Protein AF-A0A519KGY8-F1 (afdb_monomer)

Mean predicted aligned error: 9.08 Å

Secondary structure (DSSP, 8-state):
--------------------------HHHHHHHHHHHHHHHHHHH-SGGGS-SHHHHHHHHHHHHHHHHHHHHGGG--SHHHHHHHHHHHHHHT--TT-----SSPP--TT--SB--SEEEEEETTEEEEEEE-TT--SSS-PPTTPEEEEETTEEHHHHHHHHHBTTTB-TTSHHHHHHHGGGGG-B---TTS--S-SEEEEE-TTSPPEEEE----SS--TTHHHHHHHTTS----S-SEEEEEETTEEEEEE-B--GGGTHHHHHHHHHHTHHHHTSTT--EEE-TT-BSS---SS-----------

Radius of gyration: 26.6 Å; Cα contacts (8 Å, |Δi|>4): 442; chains: 1; bounding box: 102×85×57 Å

Structure (mmCIF, N/CA/C/O backbone):
data_AF-A0A519KGY8-F1
#
_entry.id   AF-A0A519KGY8-F1
#
loop_
_atom_site.group_PDB
_atom_site.id
_atom_site.type_symbol
_atom_site.label_atom_id
_atom_site.label_alt_id
_atom_site.label_comp_id
_atom_site.label_asym_id
_atom_site.label_entity_id
_atom_site.label_seq_id
_atom_site.pdbx_PDB_ins_code
_atom_site.Cartn_x
_atom_site.Cartn_y
_atom_site.Cartn_z
_atom_site.occupancy
_atom_site.B_iso_or_equiv
_atom_site.auth_seq_id
_atom_site.auth_comp_id
_atom_site.auth_asym_id
_atom_site.auth_atom_id
_atom_site.pdbx_PDB_model_num
ATOM 1 N N . MET A 1 1 ? 74.249 55.726 1.012 1.00 36.53 1 MET A N 1
ATOM 2 C CA . MET A 1 1 ? 73.361 56.035 -0.129 1.00 36.53 1 MET A CA 1
ATOM 3 C C . MET A 1 1 ? 72.820 54.734 -0.684 1.00 36.53 1 MET A C 1
ATOM 5 O O . MET A 1 1 ? 73.640 53.929 -1.089 1.00 36.53 1 MET A O 1
ATOM 9 N N . SER A 1 2 ? 71.487 54.590 -0.710 1.00 37.81 2 SER A N 1
ATOM 10 C CA . SER A 1 2 ? 70.713 53.696 -1.599 1.00 37.81 2 SER A CA 1
ATOM 11 C C . SER A 1 2 ? 70.979 52.181 -1.452 1.00 37.81 2 SER A C 1
ATOM 13 O O . SER A 1 2 ? 72.088 51.726 -1.643 1.00 37.81 2 SER A O 1
ATOM 15 N N . ARG A 1 3 ? 70.023 51.293 -1.179 1.00 40.09 3 ARG A N 1
ATOM 16 C CA . ARG A 1 3 ? 68.599 51.288 -1.510 1.00 40.09 3 ARG A CA 1
ATOM 17 C C . ARG A 1 3 ? 67.872 50.275 -0.626 1.00 40.09 3 ARG A C 1
ATOM 19 O O . ARG A 1 3 ? 68.389 49.228 -0.258 1.00 40.09 3 ARG A O 1
ATOM 26 N N . THR A 1 4 ? 66.653 50.667 -0.336 1.00 42.16 4 THR A N 1
ATOM 27 C CA . THR A 1 4 ? 65.555 49.993 0.327 1.00 42.16 4 THR A CA 1
ATOM 28 C C . THR A 1 4 ? 64.899 48.905 -0.540 1.00 42.16 4 THR A C 1
ATOM 30 O O . THR A 1 4 ? 64.888 49.013 -1.763 1.00 42.16 4 THR A O 1
ATOM 33 N N . LEU A 1 5 ? 64.227 47.982 0.165 1.00 43.56 5 LEU A N 1
ATOM 34 C CA . LEU A 1 5 ? 62.890 47.420 -0.103 1.00 43.56 5 LEU A CA 1
ATOM 35 C C . LEU A 1 5 ? 62.716 46.035 -0.764 1.00 43.56 5 LEU A C 1
ATOM 37 O O . LEU A 1 5 ? 63.170 45.754 -1.867 1.00 43.56 5 LEU A O 1
ATOM 41 N N . SER A 1 6 ? 61.857 45.283 -0.056 1.00 41.00 6 SER A N 1
ATOM 42 C CA . SER A 1 6 ? 60.850 44.321 -0.524 1.00 41.00 6 SER A CA 1
ATOM 43 C C . SER A 1 6 ? 61.227 42.840 -0.557 1.00 41.00 6 SER A C 1
ATOM 45 O O . SER A 1 6 ? 61.407 42.246 -1.614 1.00 41.00 6 SER A O 1
ATOM 47 N N . PHE A 1 7 ? 61.181 42.200 0.617 1.00 42.44 7 PHE A N 1
ATOM 48 C CA . PHE A 1 7 ? 60.815 40.784 0.700 1.00 42.44 7 PHE A CA 1
ATOM 49 C C . PHE A 1 7 ? 59.295 40.662 0.526 1.00 42.44 7 PHE A C 1
ATOM 51 O O . PHE A 1 7 ? 58.524 40.965 1.435 1.00 42.44 7 PHE A O 1
ATOM 58 N N . ALA A 1 8 ? 58.866 40.256 -0.667 1.00 43.47 8 ALA A N 1
ATOM 59 C CA . ALA A 1 8 ? 57.492 39.857 -0.929 1.00 43.47 8 ALA A CA 1
ATOM 60 C C . ALA A 1 8 ? 57.229 38.501 -0.253 1.00 43.47 8 ALA A C 1
ATOM 62 O O . ALA A 1 8 ? 57.743 37.470 -0.684 1.00 43.47 8 ALA A O 1
ATOM 63 N N . ALA A 1 9 ? 56.437 38.500 0.818 1.00 44.00 9 ALA A N 1
ATOM 64 C CA . ALA A 1 9 ? 55.899 37.279 1.400 1.00 44.00 9 ALA A CA 1
ATOM 65 C C . ALA A 1 9 ? 54.762 36.764 0.503 1.00 44.00 9 ALA A C 1
ATOM 67 O O . ALA A 1 9 ? 53.629 37.236 0.578 1.00 44.00 9 ALA A O 1
ATOM 68 N N . VAL A 1 10 ? 55.066 35.800 -0.367 1.00 44.81 10 VAL A N 1
ATOM 69 C CA . VAL A 1 10 ? 54.050 35.024 -1.087 1.00 44.81 10 VAL A CA 1
ATOM 70 C C . VAL A 1 10 ? 53.516 33.966 -0.123 1.00 44.81 10 VAL A C 1
ATOM 72 O O . VAL A 1 10 ? 53.996 32.837 -0.080 1.00 44.81 10 VAL A O 1
ATOM 75 N N . ALA A 1 11 ? 52.535 34.340 0.697 1.00 49.69 11 ALA A N 1
ATOM 76 C CA . ALA A 1 11 ? 51.725 33.373 1.425 1.00 49.69 11 ALA A CA 1
ATOM 77 C C . ALA A 1 11 ? 50.706 32.770 0.446 1.00 49.69 11 ALA A C 1
ATOM 79 O O . ALA A 1 11 ? 49.578 33.243 0.322 1.00 49.69 11 ALA A O 1
ATOM 80 N N . ALA A 1 12 ? 51.123 31.739 -0.289 1.00 47.12 12 ALA A N 1
ATOM 81 C CA . ALA A 1 12 ? 50.209 30.882 -1.028 1.00 47.12 12 ALA A CA 1
ATOM 82 C C . ALA A 1 12 ? 49.412 30.042 -0.017 1.00 47.12 12 ALA A C 1
ATOM 84 O O . ALA A 1 12 ? 49.797 28.930 0.337 1.00 47.12 12 ALA A O 1
ATOM 85 N N . VAL A 1 13 ? 48.308 30.595 0.488 1.00 49.06 13 VAL A N 1
ATOM 86 C CA . VAL A 1 13 ? 47.292 29.806 1.186 1.00 49.06 13 VAL A CA 1
ATOM 87 C C . VAL A 1 13 ? 46.619 28.941 0.128 1.00 49.06 13 VAL A C 1
ATOM 89 O O . VAL A 1 13 ? 45.706 29.374 -0.573 1.00 49.06 13 VAL A O 1
ATOM 92 N N . ALA A 1 14 ? 47.106 27.713 -0.021 1.00 52.78 14 ALA A N 1
ATOM 93 C CA . ALA A 1 14 ? 46.376 26.665 -0.705 1.00 52.78 14 ALA A CA 1
ATOM 94 C C . ALA A 1 14 ? 45.123 26.359 0.128 1.00 52.78 14 ALA A C 1
ATOM 96 O O . ALA A 1 14 ? 45.166 25.550 1.056 1.00 52.78 14 ALA A O 1
ATOM 97 N N . LEU A 1 15 ? 44.005 27.022 -0.189 1.00 44.53 15 LEU A N 1
ATOM 98 C CA . LEU A 1 15 ? 42.685 26.505 0.154 1.00 44.53 15 LEU A CA 1
ATOM 99 C C . LEU A 1 15 ? 42.544 25.165 -0.568 1.00 44.53 15 LEU A C 1
ATOM 101 O O . LEU A 1 15 ? 42.137 25.089 -1.726 1.00 44.53 15 LEU A O 1
ATOM 105 N N . SER A 1 16 ? 42.908 24.097 0.129 1.00 49.06 16 SER A N 1
ATOM 106 C CA . SER A 1 16 ? 42.475 22.748 -0.188 1.00 49.06 16 SER A CA 1
ATOM 107 C C . SER A 1 16 ? 40.976 22.696 0.095 1.00 49.06 16 SER A C 1
ATOM 109 O O . SER A 1 16 ? 40.522 22.263 1.150 1.00 49.06 16 SER A O 1
ATOM 111 N N . LEU A 1 17 ? 40.198 23.187 -0.872 1.00 46.03 17 LEU A N 1
ATOM 112 C CA . LEU A 1 17 ? 38.815 22.788 -1.067 1.00 46.03 17 LEU A CA 1
ATOM 113 C C . LEU A 1 17 ? 38.840 21.276 -1.292 1.00 46.03 17 LEU A C 1
ATOM 115 O O . LEU A 1 17 ? 38.881 20.792 -2.420 1.00 46.03 17 LEU A O 1
ATOM 119 N N . THR A 1 18 ? 38.822 20.517 -0.200 1.00 46.03 18 THR A N 1
ATOM 120 C CA . THR A 1 18 ? 38.250 19.179 -0.206 1.00 46.03 18 THR A CA 1
ATOM 121 C C . THR A 1 18 ? 36.757 19.375 -0.434 1.00 46.03 18 THR A C 1
ATOM 123 O O . THR A 1 18 ? 35.930 19.299 0.467 1.00 46.03 18 THR A O 1
ATOM 126 N N . ALA A 1 19 ? 36.400 19.679 -1.683 1.00 47.06 19 ALA A N 1
ATOM 127 C CA . ALA A 1 19 ? 35.114 19.286 -2.205 1.00 47.06 19 ALA A CA 1
ATOM 128 C C . ALA A 1 19 ? 35.129 17.759 -2.133 1.00 47.06 19 ALA A C 1
ATOM 130 O O . ALA A 1 19 ? 35.558 17.083 -3.066 1.00 47.06 19 ALA A O 1
ATOM 131 N N . GLY A 1 20 ? 34.762 17.216 -0.970 1.00 41.38 20 GLY A N 1
ATOM 132 C CA . GLY A 1 20 ? 34.298 15.850 -0.893 1.00 41.38 20 GLY A CA 1
ATOM 133 C C . GLY A 1 20 ? 33.159 15.797 -1.888 1.00 41.38 20 GLY A C 1
ATOM 134 O O . GLY A 1 20 ? 32.097 16.365 -1.638 1.00 41.38 20 GLY A O 1
ATOM 135 N N . ALA A 1 21 ? 33.418 15.229 -3.066 1.00 45.28 21 ALA A N 1
ATOM 136 C CA . ALA A 1 21 ? 32.351 14.828 -3.950 1.00 45.28 21 ALA A CA 1
ATOM 137 C C . ALA A 1 21 ? 31.430 14.003 -3.059 1.00 45.28 21 ALA A C 1
ATOM 139 O O . ALA A 1 21 ? 31.867 12.991 -2.510 1.00 45.28 21 ALA A O 1
ATOM 140 N N . ALA A 1 22 ? 30.218 14.498 -2.811 1.00 48.03 22 ALA A N 1
ATOM 141 C CA . ALA A 1 22 ? 29.201 13.693 -2.172 1.00 48.03 22 ALA A CA 1
ATOM 142 C C . ALA A 1 22 ? 29.094 12.448 -3.050 1.00 48.03 22 ALA A C 1
ATOM 144 O O . ALA A 1 22 ? 28.617 12.530 -4.183 1.00 48.03 22 ALA A O 1
ATOM 145 N N . VAL A 1 23 ? 29.669 11.335 -2.593 1.00 52.16 23 VAL A N 1
ATOM 146 C CA . VAL A 1 23 ? 29.545 10.063 -3.285 1.00 52.16 23 VAL A CA 1
ATOM 147 C C . VAL A 1 23 ? 28.055 9.778 -3.279 1.00 52.16 23 VAL A C 1
ATOM 149 O O . VAL A 1 23 ? 27.452 9.591 -2.224 1.00 52.16 23 VAL A O 1
ATOM 152 N N . ALA A 1 24 ? 27.424 9.900 -4.445 1.00 65.88 24 ALA A N 1
ATOM 153 C CA . ALA A 1 24 ? 26.019 9.572 -4.572 1.00 65.88 24 ALA A CA 1
ATOM 154 C C . ALA A 1 24 ? 25.865 8.131 -4.080 1.00 65.88 24 ALA A C 1
ATOM 156 O O . ALA A 1 24 ? 26.569 7.245 -4.567 1.00 65.88 24 ALA A O 1
ATOM 157 N N . GLN A 1 25 ? 25.011 7.920 -3.077 1.00 80.81 25 GLN A N 1
ATOM 158 C CA . GLN A 1 25 ? 24.785 6.599 -2.503 1.00 80.81 25 GLN A CA 1
ATOM 159 C C . GLN A 1 25 ? 24.458 5.619 -3.635 1.00 80.81 25 GLN A C 1
ATOM 161 O O . GLN A 1 25 ? 23.486 5.817 -4.371 1.00 80.81 25 GLN A O 1
ATOM 166 N N . ASP A 1 26 ? 25.251 4.557 -3.774 1.00 91.44 26 ASP A N 1
ATOM 167 C CA . ASP A 1 26 ? 24.954 3.502 -4.737 1.00 91.44 26 ASP A CA 1
ATOM 168 C C . ASP A 1 26 ? 23.824 2.624 -4.189 1.00 91.44 26 ASP A C 1
ATOM 170 O O . ASP A 1 26 ? 24.034 1.600 -3.533 1.00 91.44 26 ASP A O 1
ATOM 174 N N . PHE A 1 27 ? 22.587 3.050 -4.449 1.00 93.44 27 PHE A N 1
ATOM 175 C CA . PHE A 1 27 ? 21.395 2.324 -4.024 1.00 93.44 27 PHE A CA 1
ATOM 176 C C . PHE A 1 27 ? 21.283 0.934 -4.660 1.00 93.44 27 PHE A C 1
ATOM 178 O O . PHE A 1 27 ? 20.610 0.076 -4.093 1.00 93.44 27 PHE A O 1
ATOM 185 N N . ARG A 1 28 ? 21.942 0.671 -5.799 1.00 95.88 28 ARG A N 1
ATOM 186 C CA . ARG A 1 28 ? 21.936 -0.665 -6.418 1.00 95.88 28 ARG A CA 1
ATOM 187 C C . ARG A 1 28 ? 22.781 -1.626 -5.607 1.00 95.88 28 ARG A C 1
ATOM 189 O O . ARG A 1 28 ? 22.309 -2.712 -5.279 1.00 95.88 28 ARG A O 1
ATOM 196 N N . ALA A 1 29 ? 24.011 -1.225 -5.288 1.00 95.50 29 ALA A N 1
ATOM 197 C CA . ALA A 1 29 ? 24.895 -2.012 -4.438 1.00 95.50 29 ALA A CA 1
ATOM 198 C C . ALA A 1 29 ? 24.256 -2.242 -3.062 1.00 95.50 29 ALA A C 1
ATOM 200 O O . ALA A 1 29 ? 24.183 -3.385 -2.609 1.00 95.50 29 ALA A O 1
ATOM 201 N N . LEU A 1 30 ? 23.690 -1.184 -2.468 1.00 95.25 30 LEU A N 1
ATOM 202 C CA . LEU A 1 30 ? 22.986 -1.269 -1.190 1.00 95.25 30 LEU A CA 1
ATOM 203 C C . LEU A 1 30 ? 21.792 -2.235 -1.247 1.00 95.25 30 LEU A C 1
ATOM 205 O O . LEU A 1 30 ? 21.651 -3.079 -0.372 1.00 95.25 30 LEU A O 1
ATOM 209 N N . ALA A 1 31 ? 20.965 -2.179 -2.297 1.00 96.81 31 ALA A N 1
ATOM 210 C CA . ALA A 1 31 ? 19.819 -3.081 -2.427 1.00 96.81 31 ALA A CA 1
ATOM 211 C C . ALA A 1 31 ? 20.249 -4.549 -2.521 1.00 96.81 31 ALA A C 1
ATOM 213 O O . ALA A 1 31 ? 19.626 -5.409 -1.910 1.00 96.81 31 ALA A O 1
ATOM 214 N N . ARG A 1 32 ? 21.323 -4.851 -3.264 1.00 98.25 32 ARG A N 1
ATOM 215 C CA . ARG A 1 32 ? 21.856 -6.221 -3.360 1.00 98.25 32 ARG A CA 1
ATOM 216 C C . ARG A 1 32 ? 22.347 -6.726 -2.006 1.00 98.25 32 ARG A C 1
ATOM 218 O O . ARG A 1 32 ? 22.047 -7.859 -1.643 1.00 98.25 32 ARG A O 1
ATOM 225 N N . GLN A 1 33 ? 23.074 -5.882 -1.278 1.00 97.50 33 GLN A N 1
ATOM 226 C CA . GLN A 1 33 ? 23.570 -6.198 0.056 1.00 97.50 33 GLN A CA 1
ATOM 227 C C . GLN A 1 33 ? 22.420 -6.450 1.038 1.00 97.50 33 GLN A C 1
ATOM 229 O O . GLN A 1 33 ? 22.411 -7.477 1.712 1.00 97.50 33 GLN A O 1
ATOM 234 N N . ASP A 1 34 ? 21.438 -5.551 1.086 1.00 97.56 34 ASP A N 1
ATOM 235 C CA . ASP A 1 34 ? 20.315 -5.648 2.020 1.00 97.56 34 ASP A CA 1
ATOM 236 C C . ASP A 1 34 ? 19.391 -6.830 1.695 1.00 97.56 34 ASP A C 1
ATOM 238 O O . ASP A 1 34 ? 18.878 -7.469 2.609 1.00 97.56 34 ASP A O 1
ATOM 242 N N . LEU A 1 35 ? 19.203 -7.171 0.413 1.00 98.44 35 LEU A N 1
ATOM 243 C CA . LEU A 1 35 ? 18.459 -8.370 0.009 1.00 98.44 35 LEU A CA 1
ATOM 244 C C . LEU A 1 35 ? 19.149 -9.654 0.479 1.00 98.44 35 LEU A C 1
ATOM 246 O O . LEU A 1 35 ? 18.484 -10.529 1.031 1.00 98.44 35 LEU A O 1
ATOM 250 N N . GLN A 1 36 ? 20.468 -9.758 0.285 1.00 98.44 36 GLN A N 1
ATOM 251 C CA . GLN A 1 36 ? 21.232 -10.914 0.757 1.00 98.44 36 GLN A CA 1
ATOM 252 C C . GLN A 1 36 ? 21.181 -11.013 2.282 1.00 98.44 36 GLN A C 1
ATOM 254 O O . GLN A 1 36 ? 20.930 -12.083 2.825 1.00 98.44 36 GLN A O 1
ATOM 259 N N . MET A 1 37 ? 21.347 -9.890 2.980 1.00 97.56 37 MET A N 1
ATOM 260 C CA . MET A 1 37 ? 21.274 -9.888 4.436 1.00 97.56 37 MET A CA 1
ATOM 261 C C . MET A 1 37 ? 19.879 -10.268 4.935 1.00 97.56 37 MET A C 1
ATOM 263 O O . MET A 1 37 ? 19.760 -11.078 5.846 1.00 97.56 37 MET A O 1
ATOM 267 N N . ALA A 1 38 ? 18.815 -9.740 4.323 1.00 97.81 38 ALA A N 1
ATOM 268 C CA . ALA A 1 38 ? 17.449 -10.112 4.673 1.00 97.81 38 ALA A CA 1
ATOM 269 C C . ALA A 1 38 ? 17.187 -11.606 4.444 1.00 97.81 38 ALA A C 1
ATOM 271 O O . ALA A 1 38 ? 16.517 -12.235 5.258 1.00 97.81 38 ALA A O 1
ATOM 272 N N . HIS A 1 39 ? 17.712 -12.178 3.358 1.00 98.38 39 HIS A N 1
ATOM 273 C CA . HIS A 1 39 ? 17.669 -13.617 3.122 1.00 98.38 39 HIS A CA 1
ATOM 274 C C . HIS A 1 39 ? 18.331 -14.397 4.262 1.00 98.38 39 HIS A C 1
ATOM 276 O O . HIS A 1 39 ? 17.686 -15.259 4.859 1.00 98.38 39 HIS A O 1
ATOM 282 N N . ASP A 1 40 ? 19.577 -14.064 4.592 1.00 97.81 40 ASP A N 1
ATOM 283 C CA . ASP A 1 40 ? 20.361 -14.799 5.585 1.00 97.81 40 ASP A CA 1
ATOM 284 C C . ASP A 1 40 ? 19.734 -14.688 6.986 1.00 97.81 40 ASP A C 1
ATOM 286 O O . ASP A 1 40 ? 19.594 -15.689 7.691 1.00 97.81 40 ASP A O 1
ATOM 290 N N . GLU A 1 41 ? 19.265 -13.494 7.359 1.00 97.06 41 GLU A N 1
ATOM 291 C CA . GLU A 1 41 ? 18.570 -13.243 8.626 1.00 97.06 41 GLU A CA 1
ATOM 292 C C . GLU A 1 41 ? 17.242 -14.004 8.723 1.00 97.06 41 GLU A C 1
ATOM 294 O O . GLU A 1 41 ? 16.947 -14.612 9.754 1.00 97.06 41 GLU A O 1
ATOM 299 N N . LEU A 1 42 ? 16.433 -14.019 7.658 1.00 96.50 42 LEU A N 1
ATOM 300 C CA . LEU A 1 42 ? 15.168 -14.759 7.652 1.00 96.50 42 LEU A CA 1
ATOM 301 C C . LEU A 1 42 ? 15.397 -16.274 7.683 1.00 96.50 42 LEU A C 1
ATOM 303 O O . LEU A 1 42 ? 14.673 -16.977 8.386 1.00 96.50 42 LEU A O 1
ATOM 307 N N . ALA A 1 43 ? 16.402 -16.780 6.969 1.00 95.88 43 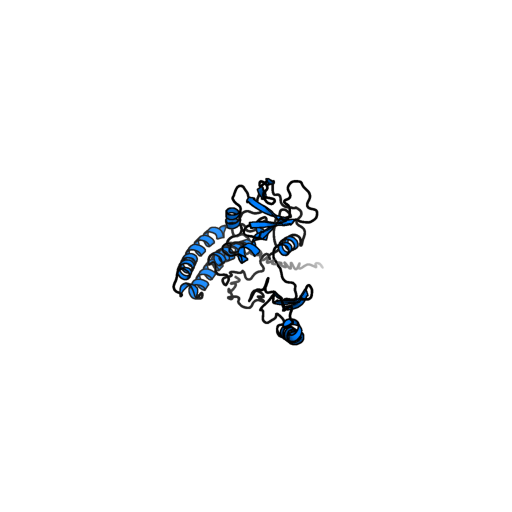ALA A N 1
ATOM 308 C CA . ALA A 1 43 ? 16.749 -18.198 6.983 1.00 95.88 43 ALA A CA 1
ATOM 309 C C . ALA A 1 43 ? 17.239 -18.661 8.366 1.00 95.88 43 ALA A C 1
ATOM 311 O O . ALA A 1 43 ? 16.894 -19.761 8.800 1.00 95.88 43 ALA A O 1
ATOM 312 N N . ALA A 1 44 ? 18.022 -17.828 9.058 1.00 95.69 44 ALA A N 1
ATOM 313 C CA . ALA A 1 44 ? 18.597 -18.162 10.358 1.00 95.69 44 ALA A CA 1
ATOM 314 C C . ALA A 1 44 ? 17.613 -17.991 11.526 1.00 95.69 44 ALA A C 1
ATOM 316 O O . ALA A 1 44 ? 17.641 -18.787 12.465 1.00 95.69 44 ALA A O 1
ATOM 317 N N . ASN A 1 45 ? 16.763 -16.958 11.483 1.00 94.88 45 ASN A N 1
ATOM 318 C CA . ASN A 1 45 ? 16.022 -16.501 12.662 1.00 94.88 45 ASN A CA 1
ATOM 319 C C . ASN A 1 45 ? 14.496 -16.623 12.545 1.00 94.88 45 ASN A C 1
ATOM 321 O O . ASN A 1 45 ? 13.809 -16.583 13.569 1.00 94.88 45 ASN A O 1
ATOM 325 N N . HIS A 1 46 ? 13.929 -16.764 11.341 1.00 95.00 46 HIS A N 1
ATOM 326 C CA . HIS A 1 46 ? 12.478 -16.892 11.208 1.00 95.00 46 HIS A CA 1
ATOM 327 C C . HIS A 1 46 ? 12.019 -18.303 11.621 1.00 95.00 46 HIS A C 1
ATOM 329 O O . HIS A 1 46 ? 12.652 -19.284 11.237 1.00 95.00 46 HIS A O 1
ATOM 335 N N . PRO A 1 47 ? 10.904 -18.466 12.360 1.00 93.81 47 PRO A N 1
ATOM 336 C CA . PRO A 1 47 ? 10.440 -19.791 12.784 1.00 93.81 47 PRO A CA 1
ATOM 337 C C . PRO A 1 47 ? 9.754 -20.594 11.666 1.00 93.81 47 PRO A C 1
ATOM 339 O O . PRO A 1 47 ? 9.669 -21.819 11.752 1.00 93.81 47 PRO A O 1
ATOM 342 N N . ALA A 1 48 ? 9.252 -19.934 10.614 1.00 93.12 48 ALA A N 1
ATOM 343 C CA . ALA A 1 48 ? 8.458 -20.589 9.565 1.00 93.12 48 ALA A CA 1
ATOM 344 C C . ALA A 1 48 ? 9.165 -21.758 8.837 1.00 93.12 48 ALA A C 1
ATOM 346 O O . ALA A 1 48 ? 8.503 -22.765 8.595 1.00 93.12 48 ALA A O 1
ATOM 347 N N . PRO A 1 49 ? 10.476 -21.717 8.526 1.00 92.44 49 PRO A N 1
ATOM 348 C CA . PRO A 1 49 ? 11.187 -22.869 7.967 1.00 92.44 49 PRO A CA 1
ATOM 349 C C . PRO A 1 49 ? 11.156 -24.133 8.841 1.00 92.44 49 PRO A C 1
ATOM 351 O O . PRO A 1 49 ? 11.227 -25.237 8.302 1.00 92.44 49 PRO A O 1
ATOM 354 N N . ALA A 1 50 ? 11.045 -23.997 10.168 1.00 91.44 50 ALA A N 1
ATOM 355 C CA . ALA A 1 50 ? 11.176 -25.106 11.117 1.00 91.44 50 ALA A CA 1
ATOM 356 C C . ALA A 1 50 ? 9.851 -25.823 11.442 1.00 91.44 50 ALA A C 1
ATOM 358 O O . ALA A 1 50 ? 9.871 -26.902 12.036 1.00 91.44 50 ALA A O 1
ATOM 359 N N . ILE A 1 51 ? 8.700 -25.253 11.068 1.00 91.25 51 ILE A N 1
ATOM 360 C CA . ILE A 1 51 ? 7.391 -25.871 11.323 1.00 91.25 51 ILE A CA 1
ATOM 361 C C . ILE A 1 51 ? 6.981 -26.824 10.182 1.00 91.25 51 ILE A C 1
ATOM 363 O O . ILE A 1 51 ? 7.347 -26.594 9.030 1.00 91.25 51 ILE A O 1
ATOM 367 N N . PRO A 1 52 ? 6.207 -27.893 10.444 1.00 92.50 52 PRO A N 1
ATOM 368 C CA . PRO A 1 52 ? 5.661 -28.740 9.382 1.00 92.50 52 PRO A CA 1
ATOM 369 C C . PRO A 1 52 ? 4.589 -28.030 8.536 1.00 92.50 52 PRO A C 1
ATOM 371 O O . PRO A 1 52 ? 3.873 -27.158 9.023 1.00 92.50 52 PRO A O 1
ATOM 374 N N . GLY A 1 53 ? 4.407 -28.481 7.290 1.00 94.50 53 GLY A N 1
ATOM 375 C CA . GLY A 1 53 ? 3.270 -28.111 6.437 1.00 94.50 53 GLY A CA 1
ATOM 376 C C . GLY A 1 53 ? 3.621 -27.263 5.212 1.00 94.50 53 GLY A C 1
ATOM 377 O O . GLY A 1 53 ? 4.780 -26.923 4.961 1.00 94.50 53 GLY A O 1
ATOM 378 N N . GLN A 1 54 ? 2.591 -26.935 4.425 1.00 93.44 54 GLN A N 1
ATOM 379 C CA . GLN A 1 54 ? 2.749 -26.219 3.155 1.00 93.44 54 GLN A CA 1
ATOM 380 C C . GLN A 1 54 ? 3.353 -24.824 3.352 1.00 93.44 54 GLN A C 1
ATOM 382 O O . GLN A 1 54 ? 4.268 -24.462 2.627 1.00 93.44 54 GLN A O 1
ATOM 387 N N . ALA A 1 55 ? 2.934 -24.094 4.390 1.00 90.19 55 ALA A N 1
ATOM 388 C CA . ALA A 1 55 ? 3.445 -22.752 4.675 1.00 90.19 55 ALA A CA 1
ATOM 389 C C . ALA A 1 55 ? 4.975 -22.715 4.863 1.00 90.19 55 ALA A C 1
ATOM 391 O O . ALA A 1 55 ? 5.635 -21.822 4.344 1.00 90.19 55 ALA A O 1
ATOM 392 N N . SER A 1 56 ? 5.561 -23.715 5.535 1.00 94.81 56 SER A N 1
ATOM 393 C CA . SER A 1 56 ? 7.024 -23.845 5.649 1.00 94.81 56 SER A CA 1
ATOM 394 C C . SER A 1 56 ? 7.690 -24.145 4.307 1.00 94.81 56 SER A C 1
ATOM 396 O O . SER A 1 56 ? 8.781 -23.652 4.023 1.00 94.81 56 SER A O 1
ATOM 398 N N . THR A 1 57 ? 7.046 -24.965 3.474 1.00 95.50 57 THR A N 1
ATOM 399 C CA . THR A 1 57 ? 7.555 -25.302 2.139 1.00 95.50 57 THR A CA 1
ATOM 400 C C . THR A 1 57 ? 7.555 -24.074 1.232 1.00 95.50 57 THR A C 1
ATOM 402 O O . THR A 1 57 ? 8.578 -23.783 0.617 1.00 95.50 57 THR A O 1
ATOM 405 N N . ASP A 1 58 ? 6.460 -23.314 1.222 1.00 94.88 58 ASP A N 1
ATOM 406 C CA . ASP A 1 58 ? 6.330 -22.076 0.450 1.00 94.88 58 ASP A CA 1
ATOM 407 C C . ASP A 1 58 ? 7.326 -21.015 0.932 1.00 94.88 58 ASP A C 1
ATOM 409 O O . ASP A 1 58 ? 7.996 -20.380 0.118 1.00 94.88 58 ASP A O 1
ATOM 413 N N . PHE A 1 59 ? 7.493 -20.872 2.252 1.00 96.50 59 PHE A N 1
ATOM 414 C CA . PHE A 1 59 ? 8.470 -19.957 2.839 1.00 96.50 59 PHE A CA 1
ATOM 415 C C . PHE A 1 59 ? 9.896 -20.288 2.390 1.00 96.50 59 PHE A C 1
ATOM 417 O O . PHE A 1 59 ? 10.625 -19.410 1.930 1.00 96.50 59 PHE A O 1
ATOM 424 N N . ARG A 1 60 ? 10.298 -21.562 2.501 1.00 95.81 60 ARG A N 1
ATOM 425 C CA . ARG A 1 60 ? 11.636 -22.013 2.095 1.00 95.81 60 ARG A CA 1
ATOM 426 C C . ARG A 1 60 ? 11.862 -21.846 0.597 1.00 95.81 60 ARG A C 1
ATOM 428 O O . ARG A 1 60 ? 12.930 -21.401 0.204 1.00 95.81 60 ARG A O 1
ATOM 435 N N . ALA A 1 61 ? 10.858 -22.139 -0.227 1.00 96.62 61 ALA A N 1
ATOM 436 C CA . ALA A 1 61 ? 10.946 -21.910 -1.665 1.00 96.62 61 ALA A CA 1
ATOM 437 C C . ALA A 1 61 ? 11.123 -20.418 -2.003 1.00 96.62 61 ALA A C 1
ATOM 439 O O . ALA A 1 61 ? 11.869 -20.076 -2.926 1.00 96.62 61 ALA A O 1
ATOM 440 N N . TRP A 1 62 ? 10.455 -19.530 -1.258 1.00 98.06 62 TRP A N 1
ATOM 441 C CA . TRP A 1 62 ? 10.546 -18.090 -1.477 1.00 98.06 62 TRP A CA 1
ATOM 442 C C . TRP A 1 62 ? 11.858 -17.464 -0.989 1.00 98.06 62 TRP A C 1
ATOM 444 O O . TRP A 1 62 ? 12.274 -16.485 -1.601 1.00 98.06 62 TRP A O 1
ATOM 454 N N . LEU A 1 63 ? 12.539 -18.018 0.026 1.00 97.75 63 LEU A N 1
ATOM 455 C CA . LEU A 1 63 ? 13.878 -17.549 0.432 1.00 97.75 63 LEU A CA 1
ATOM 456 C C . LEU A 1 63 ? 14.800 -17.435 -0.795 1.00 97.75 63 LEU A C 1
ATOM 458 O O . LEU A 1 63 ? 15.220 -16.339 -1.166 1.00 97.75 63 LEU A O 1
ATOM 462 N N . ASP A 1 64 ? 15.014 -18.547 -1.495 1.00 97.31 64 ASP A N 1
ATOM 463 C CA . ASP A 1 64 ? 15.930 -18.583 -2.637 1.00 97.31 64 ASP A CA 1
ATOM 464 C C . ASP A 1 64 ? 15.327 -17.924 -3.887 1.00 97.31 64 ASP A C 1
ATOM 466 O O . ASP A 1 64 ? 15.954 -17.085 -4.544 1.00 97.31 64 ASP A O 1
ATOM 470 N N . THR A 1 65 ? 14.084 -18.286 -4.227 1.00 98.31 65 THR A N 1
ATOM 471 C CA . THR A 1 65 ? 13.447 -17.812 -5.467 1.00 98.31 65 THR A CA 1
ATOM 472 C C . THR A 1 65 ? 13.192 -16.310 -5.407 1.00 98.31 65 THR A C 1
ATOM 474 O O . THR A 1 65 ? 13.496 -15.590 -6.358 1.00 98.31 65 THR A O 1
ATOM 477 N N . GLY A 1 66 ? 12.697 -15.815 -4.272 1.00 98.06 66 GLY A N 1
ATOM 478 C CA . G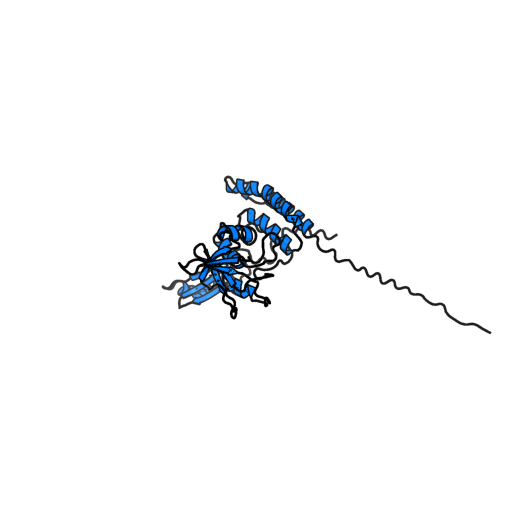LY A 1 66 ? 12.429 -14.401 -4.050 1.00 98.06 66 GLY A CA 1
ATOM 479 C C . GLY A 1 66 ? 13.697 -13.557 -4.038 1.00 98.06 66 GLY A C 1
ATOM 480 O O . GLY A 1 66 ? 13.691 -12.453 -4.595 1.00 98.06 66 GLY A O 1
ATOM 481 N N . LEU A 1 67 ? 14.798 -14.070 -3.475 1.00 98.56 67 LEU A N 1
ATOM 482 C CA . LEU A 1 67 ? 16.097 -13.403 -3.543 1.00 98.56 67 LEU A CA 1
ATOM 483 C C . LEU A 1 67 ? 16.562 -13.295 -5.000 1.00 98.56 67 LEU A C 1
ATOM 485 O O . LEU A 1 67 ? 16.906 -12.203 -5.456 1.00 98.56 67 LEU A O 1
ATOM 489 N N . SER A 1 68 ? 16.516 -14.398 -5.750 1.00 98.62 68 SER A N 1
ATOM 490 C CA . SER A 1 68 ? 16.894 -14.427 -7.167 1.00 98.62 68 SER A CA 1
ATOM 491 C C . SER A 1 68 ? 16.061 -13.449 -8.010 1.00 98.62 68 SER A C 1
ATOM 493 O O . SER A 1 68 ? 16.620 -12.631 -8.748 1.00 98.62 68 SER A O 1
ATOM 495 N N . GLU A 1 69 ? 14.731 -13.469 -7.865 1.00 98.44 69 GLU A N 1
ATOM 496 C CA . GLU A 1 69 ? 13.823 -12.533 -8.545 1.00 98.44 69 GLU A CA 1
ATOM 497 C C . GLU A 1 69 ? 14.154 -11.071 -8.204 1.00 98.44 69 GLU A C 1
ATOM 499 O O . GLU A 1 69 ? 14.228 -10.214 -9.089 1.00 98.44 69 GLU A O 1
ATOM 504 N N . SER A 1 70 ? 14.420 -10.779 -6.931 1.00 98.38 70 SER A N 1
ATOM 505 C CA . SER A 1 70 ? 14.728 -9.420 -6.476 1.00 98.38 70 SER A CA 1
ATOM 506 C C . SER A 1 70 ? 16.091 -8.936 -6.989 1.00 98.38 70 SER A C 1
ATOM 508 O O . SER A 1 70 ? 16.226 -7.802 -7.457 1.00 98.38 70 SER A O 1
ATOM 510 N N . LEU A 1 71 ? 17.109 -9.801 -6.995 1.00 98.50 71 LEU A N 1
ATOM 511 C CA . LEU A 1 71 ? 18.439 -9.482 -7.524 1.00 98.50 71 LEU A CA 1
ATOM 512 C C . LEU A 1 71 ? 18.435 -9.226 -9.037 1.00 98.50 71 LEU A C 1
ATOM 514 O O . LEU A 1 71 ? 19.255 -8.429 -9.515 1.00 98.50 71 LEU A O 1
ATOM 518 N N . ALA A 1 72 ? 17.516 -9.848 -9.782 1.00 98.25 72 ALA A N 1
ATOM 519 C CA . ALA A 1 72 ? 17.308 -9.573 -11.204 1.00 98.25 72 ALA A CA 1
ATOM 520 C C . ALA A 1 72 ? 16.748 -8.157 -11.445 1.00 98.25 72 ALA A C 1
ATOM 522 O O . ALA A 1 72 ? 17.063 -7.516 -12.451 1.00 98.25 72 ALA A O 1
ATOM 523 N N . LEU A 1 73 ? 15.973 -7.627 -10.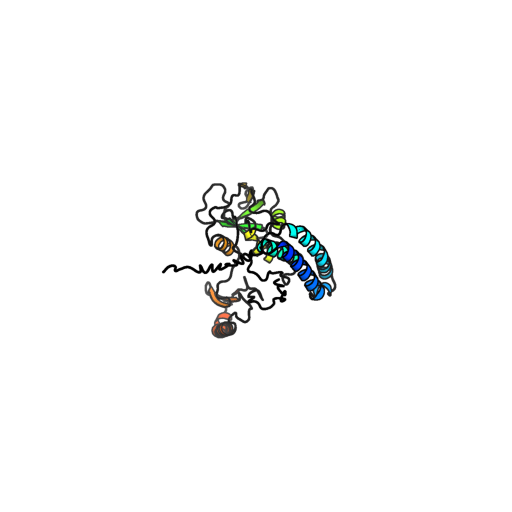495 1.00 97.88 73 LEU A N 1
ATOM 524 C CA . LEU A 1 73 ? 15.406 -6.280 -10.553 1.00 97.88 73 LEU A CA 1
ATOM 525 C C . LEU A 1 73 ? 16.373 -5.190 -10.066 1.00 97.88 73 LEU A C 1
ATOM 527 O O . LEU A 1 73 ? 16.211 -4.029 -10.443 1.00 97.88 73 LEU A O 1
ATOM 531 N N . ALA A 1 74 ? 17.410 -5.536 -9.298 1.00 96.69 74 ALA A N 1
ATOM 532 C CA . ALA A 1 74 ? 18.308 -4.576 -8.646 1.00 96.69 74 ALA A CA 1
ATOM 533 C C . ALA A 1 74 ? 18.975 -3.557 -9.597 1.00 96.69 74 ALA A C 1
ATOM 535 O O . ALA A 1 74 ? 19.266 -2.435 -9.192 1.00 96.69 74 ALA A O 1
ATOM 536 N N . ASN A 1 75 ? 19.158 -3.878 -10.883 1.00 95.38 75 ASN A N 1
ATOM 537 C CA . ASN A 1 75 ? 19.701 -2.923 -11.863 1.00 95.38 75 ASN A CA 1
ATOM 538 C C . ASN A 1 75 ? 18.758 -1.744 -12.174 1.00 95.38 75 ASN A C 1
ATOM 540 O O . ASN A 1 75 ? 19.206 -0.735 -12.717 1.00 95.38 75 ASN A O 1
ATOM 544 N N . ARG A 1 76 ? 17.465 -1.850 -11.843 1.00 96.06 76 ARG A N 1
ATOM 545 C CA . ARG A 1 76 ? 16.479 -0.765 -11.993 1.00 96.06 76 ARG A CA 1
ATOM 546 C C . ARG A 1 76 ? 16.422 0.157 -10.772 1.00 96.06 76 ARG A C 1
ATOM 548 O O . ARG A 1 76 ? 15.756 1.185 -10.837 1.00 96.06 76 ARG A O 1
ATOM 555 N N . VAL A 1 77 ? 17.122 -0.179 -9.686 1.00 96.12 77 VAL A N 1
ATOM 556 C CA . VAL A 1 77 ? 17.234 0.678 -8.501 1.00 96.12 77 VAL A CA 1
ATOM 557 C C . VAL A 1 77 ? 18.073 1.911 -8.853 1.00 96.12 77 VAL A C 1
ATOM 559 O O . VAL A 1 77 ? 19.147 1.806 -9.446 1.00 96.12 77 VAL A O 1
ATOM 562 N N . ASN A 1 78 ? 17.565 3.099 -8.548 1.00 91.75 78 ASN A N 1
ATOM 563 C CA . ASN A 1 78 ? 18.198 4.382 -8.870 1.00 91.75 78 ASN A CA 1
ATOM 564 C C . ASN A 1 78 ? 17.977 5.470 -7.801 1.00 91.75 78 ASN A C 1
ATOM 566 O O . ASN A 1 78 ? 18.422 6.600 -7.976 1.00 91.75 78 ASN A O 1
ATOM 570 N N . SER A 1 79 ? 17.303 5.133 -6.705 1.00 91.31 79 SER A N 1
ATOM 571 C CA . SER A 1 79 ? 16.986 6.018 -5.583 1.00 91.31 79 SER A CA 1
ATOM 572 C C . SER A 1 79 ? 16.719 5.205 -4.315 1.00 91.31 79 SER A C 1
ATOM 574 O O . SER A 1 79 ? 16.461 3.998 -4.397 1.00 91.31 79 SER A O 1
ATOM 576 N N . GLY A 1 80 ? 16.684 5.875 -3.160 1.00 90.94 80 GLY A N 1
ATOM 577 C CA . GLY A 1 80 ? 16.239 5.268 -1.902 1.00 90.94 80 GLY A CA 1
ATOM 578 C C . GLY A 1 80 ? 14.835 4.665 -1.987 1.00 90.94 80 GLY A C 1
ATOM 579 O O . GLY A 1 80 ? 14.588 3.605 -1.424 1.00 90.94 80 GLY A O 1
ATOM 580 N N . ASP A 1 81 ? 13.935 5.254 -2.775 1.00 90.25 81 ASP A N 1
ATOM 581 C CA . ASP A 1 81 ? 12.565 4.742 -2.927 1.00 90.25 81 ASP A CA 1
ATOM 582 C C . ASP A 1 81 ? 12.509 3.460 -3.734 1.00 90.25 81 ASP A C 1
ATOM 584 O O . ASP A 1 81 ? 11.819 2.513 -3.369 1.00 90.25 81 ASP A O 1
ATOM 588 N N . SER A 1 82 ? 13.253 3.410 -4.839 1.00 93.75 82 SER A N 1
ATOM 589 C CA . SER A 1 82 ? 13.359 2.189 -5.634 1.00 93.75 82 SER A CA 1
ATOM 590 C C . SER A 1 82 ? 14.049 1.061 -4.859 1.00 93.75 82 SER A C 1
ATOM 592 O O . SER A 1 82 ? 13.678 -0.097 -5.020 1.00 93.75 82 SER A O 1
ATOM 594 N N . HIS A 1 83 ? 14.994 1.389 -3.971 1.00 95.31 83 HIS A N 1
ATOM 595 C CA . HIS A 1 83 ? 15.562 0.440 -3.011 1.00 95.31 83 HIS A CA 1
ATOM 596 C C . HIS A 1 83 ? 14.481 -0.061 -2.041 1.00 95.31 83 HIS A C 1
ATOM 598 O O . HIS A 1 83 ? 14.263 -1.269 -1.947 1.00 95.31 83 HIS A O 1
ATOM 604 N N . ALA A 1 84 ? 13.720 0.847 -1.422 1.00 93.81 84 ALA A N 1
ATOM 605 C CA . ALA A 1 84 ? 12.649 0.504 -0.490 1.00 93.81 84 ALA A CA 1
ATOM 606 C C . ALA A 1 84 ? 11.550 -0.365 -1.132 1.00 93.81 84 ALA A C 1
ATOM 608 O O . ALA A 1 84 ? 11.086 -1.324 -0.514 1.00 93.81 84 ALA A O 1
ATOM 609 N N . TYR A 1 85 ? 11.147 -0.075 -2.378 1.00 95.56 85 TYR A N 1
ATOM 610 C CA . TYR A 1 85 ? 10.191 -0.909 -3.116 1.00 95.56 85 TYR A CA 1
ATOM 611 C C . TYR A 1 85 ? 10.731 -2.310 -3.374 1.00 95.56 85 TYR A C 1
ATOM 613 O O . TYR A 1 85 ? 9.972 -3.271 -3.269 1.00 95.56 85 TYR A O 1
ATOM 621 N N . LEU A 1 86 ? 12.019 -2.445 -3.698 1.00 97.38 86 LEU A N 1
ATOM 622 C CA . LEU A 1 86 ? 12.607 -3.753 -3.958 1.00 97.38 86 LEU A CA 1
ATOM 623 C C . LEU A 1 86 ? 12.694 -4.603 -2.684 1.00 97.38 86 LEU A C 1
ATOM 625 O O . LEU A 1 86 ? 12.336 -5.779 -2.715 1.00 97.38 86 LEU A O 1
ATOM 629 N N . LEU A 1 87 ? 13.084 -4.002 -1.554 1.00 97.00 87 LEU A N 1
ATOM 630 C CA . LEU A 1 87 ? 13.037 -4.676 -0.253 1.00 97.00 87 LEU A CA 1
ATOM 631 C C . LEU A 1 87 ? 11.613 -5.104 0.106 1.00 97.00 87 LEU A C 1
ATOM 633 O O . LEU A 1 87 ? 11.385 -6.239 0.528 1.00 97.00 87 LEU A O 1
ATOM 637 N N . ARG A 1 88 ? 10.634 -4.221 -0.109 1.00 95.44 88 ARG A N 1
ATOM 638 C CA . ARG A 1 88 ? 9.225 -4.536 0.129 1.00 95.44 88 ARG A CA 1
ATOM 639 C C . ARG A 1 88 ? 8.740 -5.686 -0.752 1.00 95.44 88 ARG A C 1
ATOM 641 O O . ARG A 1 88 ? 8.050 -6.552 -0.233 1.00 95.44 88 ARG A O 1
ATOM 648 N N . PHE A 1 89 ? 9.118 -5.729 -2.029 1.00 97.56 89 PHE A N 1
ATOM 649 C CA . PHE A 1 89 ? 8.760 -6.827 -2.929 1.00 97.56 89 PHE A CA 1
ATOM 650 C C . PHE A 1 89 ? 9.256 -8.178 -2.416 1.00 97.56 89 PHE A C 1
ATOM 652 O O . PHE A 1 89 ? 8.473 -9.128 -2.355 1.00 97.56 89 PHE A O 1
ATOM 659 N N . TYR A 1 90 ? 10.522 -8.247 -1.991 1.00 98.31 90 TYR A N 1
ATOM 660 C CA . TYR A 1 90 ? 11.082 -9.468 -1.419 1.00 98.31 90 TYR A CA 1
ATOM 661 C C . TYR A 1 90 ? 10.352 -9.875 -0.131 1.00 98.31 90 TYR A C 1
ATOM 663 O O . TYR A 1 90 ? 9.868 -11.002 -0.025 1.00 98.31 90 TYR A O 1
ATOM 671 N N . GLY A 1 91 ? 10.191 -8.941 0.814 1.00 97.06 91 GLY A N 1
ATOM 672 C CA . GLY A 1 91 ? 9.512 -9.197 2.088 1.00 97.06 91 GLY A CA 1
ATOM 673 C C . GLY A 1 91 ? 8.039 -9.589 1.927 1.00 97.06 91 GLY A C 1
ATOM 674 O O . GLY A 1 91 ? 7.571 -10.540 2.546 1.00 97.06 91 GLY A O 1
ATOM 675 N N . ALA A 1 92 ? 7.302 -8.909 1.049 1.00 95.69 92 ALA A N 1
ATOM 676 C CA . ALA A 1 92 ? 5.886 -9.179 0.812 1.00 95.69 92 ALA A CA 1
ATOM 677 C C . ALA A 1 92 ? 5.643 -10.511 0.089 1.00 95.69 92 ALA A C 1
ATOM 679 O O . ALA A 1 92 ? 4.554 -11.075 0.193 1.00 95.69 92 ALA A O 1
ATOM 680 N N . GLY A 1 93 ? 6.635 -11.039 -0.631 1.00 96.19 93 GLY A N 1
ATOM 681 C CA . GLY A 1 93 ? 6.514 -12.336 -1.289 1.00 96.19 93 GLY A CA 1
ATOM 682 C C . GLY A 1 93 ? 6.389 -13.519 -0.323 1.00 96.19 93 GLY A C 1
ATOM 683 O O . GLY A 1 93 ? 5.779 -14.516 -0.703 1.00 96.19 93 GLY A O 1
ATOM 684 N N . PHE A 1 94 ? 6.824 -13.370 0.937 1.00 96.12 94 PHE A N 1
ATOM 685 C CA . PHE A 1 94 ? 6.596 -14.363 1.996 1.00 96.12 94 PHE A CA 1
ATOM 686 C C . PHE A 1 94 ? 5.123 -14.494 2.403 1.00 96.12 94 PHE A C 1
ATOM 688 O O . PHE A 1 94 ? 4.764 -15.481 3.038 1.00 96.12 94 PHE A O 1
ATOM 695 N N . ARG A 1 95 ? 4.270 -13.514 2.058 1.00 94.06 95 ARG A N 1
ATOM 696 C CA . ARG A 1 95 ? 2.847 -13.469 2.457 1.00 94.06 95 ARG A CA 1
ATOM 697 C C . ARG A 1 95 ? 2.632 -13.575 3.973 1.00 94.06 95 ARG A C 1
ATOM 699 O O . ARG A 1 95 ? 1.602 -14.056 4.432 1.00 94.06 95 ARG A O 1
ATOM 706 N N . ASP A 1 96 ? 3.600 -13.087 4.744 1.00 91.38 96 ASP A N 1
ATOM 707 C CA . ASP A 1 96 ? 3.547 -13.014 6.201 1.00 91.38 96 ASP A CA 1
ATOM 708 C C . ASP A 1 96 ? 3.485 -11.545 6.629 1.00 91.38 96 ASP A C 1
ATOM 710 O O . ASP A 1 96 ? 4.412 -10.770 6.387 1.00 91.38 96 ASP A O 1
ATOM 714 N N . SER A 1 97 ? 2.390 -11.145 7.280 1.00 88.00 97 SER A N 1
ATOM 715 C CA . SER A 1 97 ? 2.189 -9.766 7.738 1.00 88.00 97 SER A CA 1
ATOM 716 C C . SER A 1 97 ? 3.167 -9.320 8.831 1.00 88.00 97 SER A C 1
ATOM 718 O O . SER A 1 97 ? 3.217 -8.128 9.142 1.00 88.00 97 SER A O 1
ATOM 720 N N . ASN A 1 98 ? 3.914 -10.255 9.427 1.00 88.50 98 ASN A N 1
ATOM 721 C CA . ASN A 1 98 ? 4.930 -9.984 10.443 1.00 88.50 98 ASN A CA 1
ATOM 722 C C . ASN A 1 98 ? 6.324 -9.758 9.841 1.00 88.50 98 ASN A C 1
ATOM 724 O O . ASN A 1 98 ? 7.218 -9.292 10.548 1.00 88.50 98 ASN A O 1
ATOM 728 N N . ILE A 1 99 ? 6.510 -10.027 8.544 1.00 92.25 99 ILE A N 1
ATOM 729 C CA . ILE A 1 99 ? 7.747 -9.715 7.829 1.00 92.25 99 ILE A CA 1
ATOM 730 C C . ILE A 1 99 ? 7.628 -8.332 7.201 1.00 92.25 99 ILE A C 1
ATOM 732 O O . ILE A 1 99 ? 6.725 -8.033 6.421 1.00 92.25 99 ILE A O 1
ATOM 736 N N . SER A 1 100 ? 8.587 -7.472 7.524 1.00 89.44 100 SER A N 1
ATOM 737 C CA . SER A 1 100 ? 8.717 -6.154 6.922 1.00 89.44 100 SER A CA 1
ATOM 738 C C . SER A 1 100 ? 10.189 -5.827 6.754 1.00 89.44 100 SER A C 1
ATOM 740 O O . SER A 1 100 ? 10.942 -5.835 7.724 1.00 89.44 100 SER A O 1
ATOM 742 N N . LEU A 1 101 ? 10.580 -5.495 5.527 1.00 91.94 101 LEU A N 1
ATOM 743 C CA . LEU A 1 101 ? 11.922 -5.030 5.201 1.00 91.94 101 LEU A CA 1
ATOM 744 C C . LEU A 1 101 ? 11.841 -3.531 4.926 1.00 91.94 101 LEU A C 1
ATOM 746 O O . LEU A 1 101 ? 11.273 -3.101 3.922 1.00 91.94 101 LEU A O 1
ATOM 750 N N . THR A 1 102 ? 12.345 -2.734 5.862 1.00 86.00 102 THR A N 1
ATOM 751 C CA . THR A 1 102 ? 12.301 -1.270 5.792 1.00 86.00 102 THR A CA 1
ATOM 752 C C . THR A 1 102 ? 13.711 -0.707 5.832 1.00 86.00 102 THR A C 1
ATOM 754 O O . THR A 1 102 ? 14.471 -1.104 6.720 1.00 86.00 102 THR A O 1
ATOM 757 N N . PRO A 1 103 ? 14.060 0.233 4.938 1.00 87.19 103 PRO A N 1
ATOM 758 C CA . PRO A 1 103 ? 15.323 0.945 5.048 1.00 87.19 103 PRO A CA 1
ATOM 759 C C . PRO A 1 103 ? 15.402 1.722 6.369 1.00 87.19 103 PRO A C 1
ATOM 761 O O . PRO A 1 103 ? 14.387 2.047 6.987 1.00 87.19 103 PRO A O 1
ATOM 764 N N . SER A 1 104 ? 16.625 2.033 6.797 1.00 84.31 104 SER A N 1
ATOM 765 C CA . SER A 1 104 ? 16.884 2.873 7.974 1.00 84.31 104 SER A CA 1
ATOM 766 C C . SER A 1 104 ? 16.704 4.369 7.703 1.00 84.31 104 SER A C 1
ATOM 768 O O . SER A 1 104 ? 16.565 5.146 8.645 1.00 84.31 104 SER A O 1
ATOM 770 N N . PHE A 1 105 ? 16.714 4.772 6.432 1.00 84.06 105 PHE A N 1
ATOM 771 C CA . PHE A 1 105 ? 16.405 6.129 6.002 1.00 84.06 105 PHE A CA 1
ATOM 772 C C . PHE A 1 105 ? 14.900 6.311 5.786 1.00 84.06 105 PHE A C 1
ATOM 774 O O . PHE A 1 105 ? 14.162 5.354 5.547 1.00 84.06 105 PHE A O 1
ATOM 781 N N . GLU A 1 106 ? 14.448 7.561 5.855 1.00 79.38 106 GLU A N 1
ATOM 782 C CA . GLU A 1 106 ? 13.052 7.903 5.613 1.00 79.38 106 GLU A CA 1
ATOM 783 C C . GLU A 1 106 ? 12.680 7.624 4.151 1.00 79.38 106 GLU A C 1
ATOM 785 O O . GLU A 1 106 ? 13.299 8.139 3.220 1.00 79.38 106 GLU A O 1
ATOM 790 N N . GLY A 1 107 ? 11.677 6.769 3.959 1.00 76.25 107 GLY A N 1
ATOM 791 C CA . GLY A 1 107 ? 11.080 6.519 2.655 1.00 76.25 107 GLY A CA 1
ATOM 792 C C . GLY A 1 107 ? 9.906 7.454 2.383 1.00 76.25 107 GLY A C 1
ATOM 793 O O . GLY A 1 107 ? 9.397 8.146 3.263 1.00 76.25 107 GLY A O 1
ATOM 794 N N . LEU A 1 108 ? 9.409 7.421 1.152 1.00 73.75 108 LEU A N 1
ATOM 795 C CA . LEU A 1 108 ? 8.253 8.218 0.771 1.00 73.75 108 LEU A CA 1
ATOM 796 C C . LEU A 1 108 ? 6.962 7.655 1.379 1.00 73.75 108 LEU A C 1
ATOM 798 O O . LEU A 1 108 ? 6.470 6.590 0.993 1.00 73.75 108 LEU A O 1
ATOM 802 N N . GLY A 1 109 ? 6.419 8.397 2.347 1.00 84.81 109 GLY A N 1
ATOM 803 C CA . GLY A 1 109 ? 5.234 8.036 3.121 1.00 84.81 109 GLY A CA 1
ATOM 804 C C . GLY A 1 109 ? 3.978 7.711 2.288 1.00 84.81 109 GLY A C 1
ATOM 805 O O . GLY A 1 109 ? 3.957 7.818 1.051 1.00 84.81 109 GLY A O 1
ATOM 806 N N . PRO A 1 110 ? 2.871 7.334 2.952 1.00 87.94 110 PRO A N 1
ATOM 807 C CA . PRO A 1 110 ? 1.671 6.828 2.280 1.00 87.94 110 PRO A CA 1
ATOM 808 C C . PRO A 1 110 ? 1.006 7.848 1.343 1.00 87.94 110 PRO A C 1
ATOM 810 O O . PRO A 1 110 ? 0.252 7.459 0.458 1.00 87.94 110 PRO A O 1
ATOM 813 N N . TYR A 1 111 ? 1.310 9.140 1.483 1.00 91.75 111 TYR A N 1
ATOM 814 C CA . TYR A 1 111 ? 0.697 10.220 0.702 1.00 91.75 111 TYR A CA 1
ATOM 815 C C . TYR A 1 111 ? 1.549 10.711 -0.469 1.00 91.75 111 TYR A C 1
ATOM 817 O O . TYR A 1 111 ? 1.169 11.649 -1.158 1.00 91.75 111 TYR A O 1
ATOM 825 N N . PHE A 1 112 ? 2.710 10.109 -0.705 1.00 91.56 112 PHE A N 1
ATOM 826 C CA . PHE A 1 112 ? 3.551 10.471 -1.838 1.00 91.56 112 PHE A CA 1
ATOM 827 C C . PHE A 1 112 ? 2.963 10.051 -3.205 1.00 91.56 112 PHE A C 1
ATOM 829 O O . PHE A 1 112 ? 2.231 9.073 -3.337 1.00 91.56 112 PHE A O 1
ATOM 836 N N . GLY A 1 113 ? 3.327 10.767 -4.261 1.00 92.62 113 GLY A N 1
ATOM 837 C CA . GLY A 1 113 ? 3.055 10.393 -5.642 1.00 92.62 113 GLY A CA 1
ATOM 838 C C . GLY A 1 113 ? 3.575 11.471 -6.581 1.00 92.62 113 GLY A C 1
ATOM 839 O O . GLY A 1 113 ? 3.495 12.656 -6.274 1.00 92.62 113 GLY A O 1
ATOM 840 N N . THR A 1 114 ? 4.125 11.071 -7.723 1.00 92.69 114 THR A N 1
ATOM 841 C CA . THR A 1 114 ? 4.654 11.993 -8.741 1.00 92.69 114 THR A CA 1
ATOM 842 C C . THR A 1 114 ? 3.615 12.363 -9.791 1.00 92.69 114 THR A C 1
ATOM 844 O O . THR A 1 114 ? 3.758 13.373 -10.473 1.00 92.69 114 THR A O 1
ATOM 847 N N . ALA A 1 115 ? 2.562 11.556 -9.930 1.00 94.12 115 ALA A N 1
ATOM 848 C CA . ALA A 1 115 ? 1.431 11.832 -10.804 1.00 94.12 115 ALA A CA 1
ATOM 849 C C . ALA A 1 115 ? 0.178 11.094 -10.322 1.00 94.12 115 ALA A C 1
ATOM 851 O O . ALA A 1 115 ? 0.253 9.977 -9.810 1.00 94.12 115 ALA A O 1
ATOM 852 N N . TRP A 1 116 ? -0.983 11.710 -10.519 1.00 95.19 116 TRP A N 1
ATOM 853 C CA . TRP A 1 116 ? -2.286 11.189 -10.110 1.00 95.19 116 TRP A CA 1
ATOM 854 C C . TRP A 1 116 ? -3.383 11.900 -10.912 1.00 95.19 116 TRP A C 1
ATOM 856 O O . TRP A 1 116 ? -3.261 13.107 -11.108 1.00 95.19 116 TRP A O 1
ATOM 866 N N . PRO A 1 117 ? -4.445 11.224 -11.388 1.00 95.25 117 PRO A N 1
ATOM 867 C CA . PRO A 1 117 ? -5.447 11.850 -12.258 1.00 95.25 117 PRO A CA 1
ATOM 868 C C . PRO A 1 117 ? -6.490 12.728 -11.545 1.00 95.25 117 PRO A C 1
ATOM 870 O O . PRO A 1 117 ? -7.436 13.194 -12.176 1.00 95.25 117 PRO A O 1
ATOM 873 N N . GLY A 1 118 ? -6.355 12.967 -10.238 1.00 95.50 118 GLY A N 1
ATOM 874 C CA . GLY A 1 118 ? -7.332 13.751 -9.474 1.00 95.50 118 GLY A CA 1
ATOM 875 C C . GLY A 1 118 ? -8.505 12.931 -8.927 1.00 95.50 118 GLY A C 1
ATOM 876 O O . GLY A 1 118 ? -9.458 13.504 -8.411 1.00 95.50 118 GLY A O 1
ATOM 877 N N . TYR A 1 119 ? -8.465 11.603 -9.020 1.00 96.12 119 TYR A N 1
ATOM 878 C CA . TYR A 1 119 ? -9.442 10.695 -8.412 1.00 96.12 119 TYR A CA 1
ATOM 879 C C . TYR A 1 119 ? -8.795 9.366 -8.024 1.00 96.12 119 TYR A C 1
ATOM 881 O O . TYR A 1 119 ? -7.779 8.962 -8.588 1.00 96.12 119 TYR A O 1
ATOM 889 N N . THR A 1 120 ? -9.365 8.695 -7.029 1.00 96.81 120 THR A N 1
ATOM 890 C CA . THR A 1 120 ? -8.780 7.507 -6.401 1.00 96.81 120 THR A CA 1
ATOM 891 C C . THR A 1 120 ? -9.828 6.432 -6.176 1.00 96.81 120 THR A C 1
ATOM 893 O O . THR A 1 120 ? -11.012 6.724 -5.997 1.00 96.81 120 THR A O 1
ATOM 896 N N . THR A 1 121 ? -9.369 5.184 -6.184 1.00 98.38 121 THR A N 1
ATOM 897 C CA . THR A 1 121 ? -10.187 4.008 -5.906 1.00 98.38 121 THR A CA 1
ATOM 898 C C . THR A 1 121 ? -10.004 3.496 -4.487 1.00 98.38 121 THR A C 1
ATOM 900 O O . THR A 1 121 ? -8.889 3.459 -3.985 1.00 98.38 121 THR A O 1
ATOM 903 N N . GLY A 1 122 ? -11.083 3.011 -3.885 1.00 98.12 122 GLY A N 1
ATOM 904 C CA . GLY A 1 122 ? -11.092 2.138 -2.720 1.00 98.12 122 GLY A CA 1
ATOM 905 C C . GLY A 1 122 ? -11.484 0.717 -3.102 1.00 98.12 122 GLY A C 1
ATOM 906 O O . GLY A 1 122 ? -12.137 0.497 -4.120 1.00 98.12 122 GLY A O 1
ATOM 907 N N . TRP A 1 123 ? -11.116 -0.248 -2.265 1.00 98.00 123 TRP A N 1
ATOM 908 C CA . TRP A 1 123 ? -11.615 -1.615 -2.373 1.00 98.00 123 TRP A CA 1
ATOM 909 C C . TRP A 1 123 ? -12.936 -1.744 -1.609 1.00 98.00 123 TRP A C 1
ATOM 911 O O . TRP A 1 123 ? -12.973 -1.479 -0.405 1.00 98.00 123 TRP A O 1
ATOM 921 N N . ARG A 1 124 ? -14.030 -2.060 -2.307 1.00 96.50 124 ARG A N 1
ATOM 922 C CA . ARG A 1 124 ? -15.385 -2.189 -1.747 1.00 96.50 124 ARG A CA 1
ATOM 923 C C . ARG A 1 124 ? -16.087 -3.369 -2.402 1.00 96.50 124 ARG A C 1
ATOM 925 O O . ARG A 1 124 ? -16.100 -3.452 -3.627 1.00 96.50 124 ARG A O 1
ATOM 932 N N . ASP A 1 125 ? -16.652 -4.265 -1.598 1.00 95.19 125 ASP A N 1
ATOM 933 C CA . ASP A 1 125 ? -17.464 -5.400 -2.063 1.00 95.19 125 ASP A CA 1
ATOM 934 C C . ASP A 1 125 ? -16.803 -6.210 -3.196 1.00 95.19 125 ASP A C 1
ATOM 936 O O . ASP A 1 125 ? -17.430 -6.545 -4.204 1.00 95.19 125 ASP A O 1
ATOM 940 N N . GLY A 1 126 ? -15.500 -6.479 -3.063 1.00 96.38 126 GLY A N 1
ATOM 941 C CA . GLY A 1 126 ? -14.744 -7.240 -4.058 1.00 96.38 126 GLY A CA 1
ATOM 942 C C . GLY A 1 126 ? -14.346 -6.458 -5.318 1.00 96.38 126 GLY A C 1
ATOM 943 O O . GLY A 1 126 ? -14.005 -7.074 -6.327 1.00 96.38 126 GLY A O 1
ATOM 944 N N . LYS A 1 127 ? -14.441 -5.120 -5.313 1.00 98.00 127 LYS A N 1
ATOM 945 C CA . LYS A 1 127 ? -14.238 -4.268 -6.496 1.00 98.00 127 LYS A CA 1
ATOM 946 C C . LYS A 1 127 ? -13.398 -3.032 -6.190 1.00 98.00 127 LYS A C 1
ATOM 948 O O . LYS A 1 127 ? -13.457 -2.472 -5.097 1.00 98.00 127 LYS A O 1
ATOM 953 N N . TYR A 1 128 ? -12.686 -2.543 -7.204 1.00 98.62 128 TYR A N 1
ATOM 954 C CA . TYR A 1 128 ? -12.080 -1.212 -7.185 1.00 98.62 128 TYR A CA 1
ATOM 955 C C . TYR A 1 128 ? -13.131 -0.168 -7.563 1.00 98.62 128 TYR A C 1
ATOM 957 O O . TYR A 1 128 ? -13.570 -0.100 -8.709 1.00 98.62 128 TYR A O 1
ATOM 965 N N . VAL A 1 129 ? -13.542 0.642 -6.593 1.00 98.56 129 VAL A N 1
ATOM 966 C CA . VAL A 1 129 ? -14.598 1.652 -6.733 1.00 98.56 129 VAL A CA 1
ATOM 967 C C . VAL A 1 129 ? -13.999 3.031 -6.533 1.00 98.56 129 VAL A C 1
ATOM 969 O O . VAL A 1 129 ? -13.237 3.232 -5.597 1.00 98.56 129 VAL A O 1
ATOM 972 N N . VAL A 1 130 ? -14.347 4.003 -7.369 1.00 98.44 130 VAL A N 1
ATOM 973 C CA . VAL A 1 130 ? -13.935 5.397 -7.176 1.00 98.44 130 VAL A CA 1
ATOM 974 C C . VAL A 1 130 ? -14.530 5.915 -5.868 1.00 98.44 130 VAL A C 1
ATOM 976 O O . VAL A 1 130 ? -15.744 6.033 -5.729 1.00 98.44 130 VAL A O 1
ATOM 979 N N . THR A 1 131 ? -13.677 6.219 -4.898 1.00 98.25 131 THR A N 1
ATOM 980 C CA . THR A 1 131 ? -14.058 6.698 -3.558 1.00 98.25 131 THR A CA 1
ATOM 981 C C . THR A 1 131 ? -13.833 8.188 -3.393 1.00 98.25 131 THR A C 1
ATOM 983 O O . THR A 1 131 ? -14.435 8.811 -2.524 1.00 98.25 131 THR A O 1
ATOM 986 N N . TYR A 1 132 ? -12.986 8.770 -4.237 1.00 97.75 132 TYR A N 1
ATOM 987 C CA . TYR A 1 132 ? -12.640 10.175 -4.158 1.00 97.75 132 TYR A CA 1
ATOM 988 C C . TYR A 1 132 ? -12.456 10.765 -5.551 1.00 97.75 132 TYR A C 1
ATOM 990 O O . TYR A 1 132 ? -11.784 10.178 -6.399 1.00 97.75 132 TYR A O 1
ATOM 998 N N . VAL A 1 133 ? -13.008 11.959 -5.750 1.00 96.50 133 VAL A N 1
ATOM 999 C CA . VAL A 1 133 ? -12.734 12.839 -6.887 1.00 96.50 133 VAL A CA 1
ATOM 1000 C C . VAL A 1 133 ? -12.397 14.210 -6.315 1.00 96.50 133 VAL A C 1
ATOM 1002 O O . VAL A 1 133 ? -13.149 14.742 -5.496 1.00 96.50 133 VAL A O 1
ATOM 1005 N N . LYS A 1 134 ? -11.267 14.777 -6.737 1.00 93.81 134 LYS A N 1
ATOM 1006 C CA . LYS A 1 134 ? -10.787 16.084 -6.294 1.00 93.81 134 LYS A CA 1
ATOM 1007 C C . LYS A 1 134 ? -11.846 17.161 -6.567 1.00 93.81 134 LYS A C 1
ATOM 1009 O O . LYS A 1 134 ? -12.321 17.270 -7.703 1.00 93.81 134 LYS A O 1
ATOM 1014 N N . PRO A 1 135 ? -12.188 18.001 -5.574 1.00 91.06 135 PRO A N 1
ATOM 1015 C CA . PRO A 1 135 ? -13.066 19.142 -5.787 1.00 91.06 135 PRO A CA 1
ATOM 1016 C C . PRO A 1 135 ? -12.559 20.059 -6.905 1.00 91.06 135 PRO A C 1
ATOM 1018 O O . PRO A 1 135 ? -11.371 20.359 -6.999 1.00 91.06 135 PRO A O 1
ATOM 1021 N N . GLY A 1 136 ? -13.471 20.520 -7.759 1.00 88.25 136 GLY A N 1
ATOM 1022 C CA . GLY A 1 136 ? -13.138 21.444 -8.846 1.00 88.25 136 GLY A CA 1
ATOM 1023 C C . GLY A 1 136 ? -12.479 20.805 -10.073 1.00 88.25 136 GLY A C 1
ATOM 1024 O O . GLY A 1 136 ? -12.201 21.530 -11.027 1.00 88.25 136 GLY A O 1
ATOM 1025 N N . LEU A 1 137 ? -12.277 19.482 -10.105 1.00 89.62 137 LEU A N 1
ATOM 1026 C CA . LEU A 1 137 ? -11.873 18.780 -11.325 1.00 89.62 137 LEU A CA 1
ATOM 1027 C C . LEU A 1 137 ? -12.992 18.907 -12.381 1.00 89.62 137 LEU A C 1
ATOM 1029 O O . LEU A 1 137 ? -14.148 18.580 -12.111 1.00 89.62 137 LEU A O 1
ATOM 1033 N N . ARG A 1 138 ? -12.671 19.427 -13.574 1.00 84.38 138 ARG A N 1
ATOM 1034 C CA . ARG A 1 138 ? -13.638 19.702 -14.656 1.00 84.38 138 ARG A CA 1
ATOM 1035 C C . ARG A 1 138 ? -13.268 18.948 -15.928 1.00 84.38 138 ARG A C 1
ATOM 1037 O O . ARG A 1 138 ? -12.098 18.859 -16.277 1.00 84.38 138 ARG A O 1
ATOM 1044 N N . GLY A 1 139 ? -14.277 18.446 -16.635 1.00 79.00 139 GLY A N 1
ATOM 1045 C CA . GLY A 1 139 ? -14.114 17.722 -17.896 1.00 79.00 139 GLY A CA 1
ATOM 1046 C C . GLY A 1 139 ? -15.154 16.617 -18.069 1.00 79.00 139 GLY A C 1
ATOM 1047 O O . GLY A 1 139 ? -15.783 16.179 -17.109 1.00 79.00 139 GLY A O 1
ATOM 1048 N N . SER A 1 140 ? -15.344 16.158 -19.304 1.00 71.38 140 SER A N 1
ATOM 1049 C CA . SER A 1 140 ? -16.265 15.059 -19.642 1.00 71.38 140 SER A CA 1
ATOM 1050 C C . SER A 1 140 ? -15.690 13.660 -19.357 1.00 71.38 140 SER A C 1
ATOM 1052 O O . SER A 1 140 ? -16.445 12.680 -19.333 1.00 71.38 140 SER A O 1
ATOM 1054 N N . ASN A 1 141 ? -14.380 13.576 -19.096 1.00 83.75 141 ASN A N 1
ATOM 1055 C CA . ASN A 1 141 ? -13.611 12.344 -18.883 1.00 83.75 141 ASN A CA 1
ATOM 1056 C C . ASN A 1 141 ? -13.231 12.122 -17.409 1.00 83.75 141 ASN A C 1
ATOM 1058 O O . ASN A 1 141 ? -12.113 11.724 -17.105 1.00 83.75 141 ASN A O 1
ATOM 1062 N N . ILE A 1 142 ? -14.153 12.400 -16.487 1.00 92.69 142 ILE A N 1
ATOM 1063 C CA . ILE A 1 142 ? -13.951 12.194 -15.046 1.00 92.69 142 ILE A CA 1
ATOM 1064 C C . ILE A 1 142 ? -14.952 11.134 -14.568 1.00 92.69 142 ILE A C 1
ATOM 1066 O O . ILE A 1 142 ? -16.148 11.272 -14.860 1.00 92.69 142 ILE A O 1
ATOM 1070 N N . PRO A 1 143 ? -14.511 10.077 -13.863 1.00 95.56 143 PRO A N 1
ATOM 1071 C CA . PRO A 1 143 ? -15.427 9.111 -13.276 1.00 95.56 143 PRO A CA 1
ATOM 1072 C C . PRO A 1 143 ? -16.153 9.711 -12.068 1.00 95.56 143 PRO A C 1
ATOM 1074 O O . PRO A 1 143 ? -15.716 10.692 -11.466 1.00 95.56 143 PRO A O 1
ATOM 1077 N N . ARG A 1 144 ? -17.282 9.122 -11.692 1.00 94.81 144 ARG A N 1
ATOM 1078 C CA . ARG A 1 144 ? -18.056 9.527 -10.515 1.00 94.81 144 ARG A CA 1
ATOM 1079 C C . ARG A 1 144 ? -17.642 8.695 -9.312 1.00 94.81 144 ARG A C 1
ATOM 1081 O O . ARG A 1 144 ? -17.297 7.527 -9.454 1.00 94.81 144 ARG A O 1
ATOM 1088 N N . VAL A 1 145 ? -17.753 9.271 -8.117 1.00 97.31 145 VAL A N 1
ATOM 1089 C CA . VAL A 1 145 ? -17.707 8.475 -6.883 1.00 97.31 145 VAL A CA 1
ATOM 1090 C C . VAL A 1 145 ? -18.780 7.382 -6.964 1.00 97.31 145 VAL A C 1
ATOM 1092 O O . VAL A 1 145 ? -19.923 7.662 -7.326 1.00 97.31 145 VAL A O 1
ATOM 1095 N N . GLY A 1 146 ? -18.393 6.140 -6.672 1.00 97.69 146 GLY A N 1
ATOM 1096 C CA . GLY A 1 146 ? -19.221 4.943 -6.831 1.00 97.69 146 GLY A CA 1
ATOM 1097 C C . GLY A 1 146 ? -19.045 4.202 -8.163 1.00 97.69 146 GLY A C 1
ATOM 1098 O O . GLY A 1 146 ? -19.507 3.067 -8.276 1.00 97.69 146 GLY A O 1
ATOM 1099 N N . ASP A 1 147 ? -18.365 4.780 -9.159 1.00 98.38 147 ASP A N 1
ATOM 1100 C CA . ASP A 1 147 ? -18.046 4.053 -10.392 1.00 98.38 147 ASP A CA 1
ATOM 1101 C C . ASP A 1 147 ? -17.040 2.930 -10.108 1.00 98.38 147 ASP A C 1
ATOM 1103 O O . ASP A 1 147 ? -16.045 3.124 -9.413 1.00 98.38 147 ASP A O 1
ATOM 1107 N N . THR A 1 148 ? -17.280 1.747 -10.668 1.00 98.69 148 THR A N 1
ATOM 1108 C CA . THR A 1 148 ? -16.362 0.604 -10.589 1.00 98.69 148 THR A CA 1
ATOM 1109 C C . THR A 1 148 ? -15.356 0.661 -11.730 1.00 98.69 148 THR A C 1
ATOM 1111 O O . THR A 1 148 ? -15.751 0.853 -12.877 1.00 98.69 148 THR A O 1
ATOM 1114 N N . VAL A 1 149 ? -14.074 0.447 -11.447 1.00 98.50 149 VAL A N 1
ATOM 1115 C CA . VAL A 1 149 ? -13.050 0.254 -12.482 1.00 98.50 149 VAL A CA 1
ATOM 1116 C C . VAL A 1 149 ? -13.085 -1.199 -12.941 1.00 98.50 149 VAL A C 1
ATOM 1118 O O . VAL A 1 149 ? -13.025 -2.103 -12.113 1.00 98.50 149 VAL A O 1
ATOM 1121 N N . VAL A 1 150 ? -13.203 -1.426 -14.248 1.00 98.50 150 VAL A N 1
ATOM 1122 C CA . VAL A 1 150 ? -13.394 -2.766 -14.836 1.00 98.50 150 VAL A CA 1
ATOM 1123 C C . VAL A 1 150 ? -12.138 -3.252 -15.556 1.00 98.50 150 VAL A C 1
ATOM 1125 O O . VAL A 1 150 ? -11.796 -4.434 -15.499 1.00 98.50 150 VAL A O 1
ATOM 1128 N N . SER A 1 151 ? -11.412 -2.335 -16.190 1.00 98.62 151 SER A N 1
ATOM 1129 C CA . SER A 1 151 ? -10.154 -2.608 -16.881 1.00 98.62 151 SER A CA 1
ATOM 1130 C C . SER A 1 151 ? -9.296 -1.342 -16.938 1.00 98.62 151 SER A C 1
ATOM 1132 O O . SER A 1 151 ? -9.817 -0.228 -16.837 1.00 98.62 151 SER A O 1
ATOM 1134 N N . CYS A 1 152 ? -7.986 -1.502 -17.105 1.00 98.50 152 CYS A N 1
ATOM 1135 C CA . CYS A 1 152 ? -7.062 -0.412 -17.415 1.00 98.50 152 CYS A CA 1
ATOM 1136 C C . CYS A 1 152 ? -6.050 -0.878 -18.461 1.00 98.50 152 CYS A C 1
ATOM 1138 O O . CYS A 1 152 ? -5.543 -1.991 -18.376 1.00 98.50 152 CYS A O 1
ATOM 1140 N N . ASN A 1 153 ? -5.753 -0.032 -19.451 1.00 97.44 153 ASN A N 1
ATOM 1141 C CA . ASN A 1 153 ? -4.894 -0.351 -20.597 1.00 97.44 153 ASN A CA 1
ATOM 1142 C C . ASN A 1 153 ? -5.282 -1.678 -21.286 1.00 97.44 153 ASN A C 1
ATOM 1144 O O . ASN A 1 153 ? -4.414 -2.469 -21.641 1.00 97.44 153 ASN A O 1
ATOM 1148 N N . ALA A 1 154 ? -6.589 -1.923 -21.440 1.00 97.31 154 ALA A N 1
ATOM 1149 C CA . ALA A 1 154 ? -7.174 -3.169 -21.955 1.00 97.31 154 ALA A CA 1
ATOM 1150 C C . ALA A 1 154 ? -6.894 -4.443 -21.123 1.00 97.31 154 ALA A C 1
ATOM 1152 O O . ALA A 1 154 ? -7.300 -5.532 -21.523 1.00 97.31 154 ALA A O 1
ATOM 1153 N N . THR A 1 155 ? -6.274 -4.323 -19.948 1.00 98.50 155 THR A N 1
ATOM 1154 C CA . THR A 1 155 ? -6.081 -5.419 -18.993 1.00 98.50 155 THR A CA 1
ATOM 1155 C C . THR A 1 155 ? -7.248 -5.459 -17.997 1.00 98.50 155 THR A C 1
ATOM 1157 O O . THR A 1 155 ? -7.594 -4.407 -17.442 1.00 98.50 155 THR A O 1
ATOM 1160 N N . PRO A 1 156 ? -7.860 -6.631 -17.726 1.00 98.62 156 PRO A N 1
ATOM 1161 C CA . PRO A 1 156 ? -8.861 -6.779 -16.670 1.00 98.62 156 PRO A CA 1
ATOM 1162 C C . PRO A 1 156 ? -8.356 -6.230 -15.333 1.00 98.62 156 PRO A C 1
ATOM 1164 O O . PRO A 1 156 ? -7.191 -6.415 -14.981 1.00 98.62 156 PRO A O 1
ATOM 1167 N N . ILE A 1 157 ? -9.222 -5.554 -14.572 1.00 98.50 157 ILE A N 1
ATOM 1168 C CA . ILE A 1 157 ? -8.756 -4.756 -13.428 1.00 98.50 157 ILE A CA 1
ATOM 1169 C C . ILE A 1 157 ? -8.028 -5.571 -12.355 1.00 98.50 157 ILE A C 1
ATOM 1171 O O . ILE A 1 157 ? -7.087 -5.066 -11.756 1.00 98.50 157 ILE A O 1
ATOM 1175 N N . GLU A 1 158 ? -8.419 -6.826 -12.134 1.00 98.25 158 GLU A N 1
ATOM 1176 C CA . GLU A 1 158 ? -7.766 -7.706 -11.159 1.00 98.25 158 GLU A CA 1
ATOM 1177 C C . GLU A 1 158 ? -6.324 -8.036 -11.567 1.00 98.25 158 GLU A C 1
ATOM 1179 O O . GLU A 1 158 ? -5.410 -7.961 -10.749 1.00 98.25 158 GLU A O 1
ATOM 1184 N N . GLU A 1 159 ? -6.099 -8.346 -12.843 1.00 98.56 159 GLU A N 1
ATOM 1185 C CA . GLU A 1 159 ? -4.763 -8.611 -13.379 1.00 98.56 159 GLU A CA 1
ATOM 1186 C C . GLU A 1 159 ? -3.905 -7.339 -13.351 1.00 98.56 159 GLU A C 1
ATOM 1188 O O . GLU A 1 159 ? -2.766 -7.361 -12.880 1.00 98.56 159 GLU A O 1
ATOM 1193 N N . PHE A 1 160 ? -4.482 -6.204 -13.761 1.00 98.62 160 PHE A N 1
ATOM 1194 C CA . PHE A 1 160 ? -3.809 -4.907 -13.708 1.00 98.62 160 PHE A CA 1
ATOM 1195 C C . PHE A 1 160 ? -3.401 -4.540 -12.273 1.00 98.62 160 PHE A C 1
ATOM 1197 O O . PHE A 1 160 ? -2.267 -4.121 -12.028 1.00 98.62 160 PHE A O 1
ATOM 1204 N N . ALA A 1 161 ? -4.310 -4.715 -11.312 1.00 98.44 161 ALA A N 1
ATOM 1205 C CA . ALA A 1 161 ? -4.056 -4.420 -9.911 1.00 98.44 161 ALA A CA 1
ATOM 1206 C C . ALA A 1 161 ? -2.979 -5.331 -9.321 1.00 98.44 161 ALA A C 1
ATOM 1208 O O . ALA A 1 161 ? -2.103 -4.836 -8.615 1.00 98.44 161 ALA A O 1
ATOM 1209 N N . ARG A 1 162 ? -2.979 -6.630 -9.645 1.00 98.19 162 ARG A N 1
ATOM 1210 C CA . ARG A 1 162 ? -1.914 -7.545 -9.210 1.00 98.19 162 ARG A CA 1
ATOM 1211 C C . ARG A 1 162 ? -0.555 -7.130 -9.751 1.00 98.19 162 ARG A C 1
ATOM 1213 O O . ARG A 1 162 ? 0.384 -7.012 -8.976 1.00 98.19 162 ARG A O 1
ATOM 1220 N N . ALA A 1 163 ? -0.463 -6.820 -11.041 1.00 97.81 163 ALA A N 1
ATOM 1221 C CA . ALA A 1 163 ? 0.793 -6.379 -11.642 1.00 97.81 163 ALA A CA 1
ATOM 1222 C C . ALA A 1 163 ? 1.316 -5.062 -11.038 1.00 97.81 163 ALA A C 1
ATOM 1224 O O . ALA A 1 163 ? 2.526 -4.857 -10.948 1.00 97.81 163 ALA A O 1
ATOM 1225 N N . LYS A 1 164 ? 0.413 -4.157 -10.638 1.00 97.69 164 LYS A N 1
ATOM 1226 C CA . LYS A 1 164 ? 0.770 -2.820 -10.152 1.00 97.69 164 LYS A CA 1
ATOM 1227 C C . LYS A 1 164 ? 0.980 -2.734 -8.635 1.00 97.69 164 LYS A C 1
ATOM 1229 O O . LYS A 1 164 ? 1.830 -1.964 -8.199 1.00 97.69 164 LYS A O 1
ATOM 1234 N N . LEU A 1 165 ? 0.188 -3.453 -7.843 1.00 98.00 165 LEU A N 1
ATOM 1235 C CA . LEU A 1 165 ? 0.082 -3.264 -6.390 1.00 98.00 165 LEU A CA 1
ATOM 1236 C C . LEU A 1 165 ? 0.556 -4.473 -5.585 1.00 98.00 165 LEU A C 1
ATOM 1238 O O . LEU A 1 165 ? 1.062 -4.289 -4.478 1.00 98.00 165 LEU A O 1
ATOM 1242 N N . ASP A 1 166 ? 0.384 -5.695 -6.095 1.00 98.06 166 ASP A N 1
ATOM 1243 C CA . ASP A 1 166 ? 0.710 -6.893 -5.323 1.00 98.06 166 ASP A CA 1
ATOM 1244 C C . ASP A 1 166 ? 2.217 -6.976 -5.070 1.00 98.06 166 ASP A C 1
ATOM 1246 O O . ASP A 1 166 ? 3.019 -6.750 -5.975 1.00 98.06 166 ASP A O 1
ATOM 1250 N N . ARG A 1 167 ? 2.595 -7.249 -3.817 1.00 96.38 167 ARG A N 1
ATOM 1251 C CA . ARG A 1 167 ? 3.974 -7.202 -3.285 1.00 96.38 167 ARG A CA 1
ATOM 1252 C C . ARG A 1 167 ? 4.628 -5.810 -3.260 1.00 96.38 167 ARG A C 1
ATOM 1254 O O . ARG A 1 167 ? 5.574 -5.603 -2.508 1.00 96.38 167 ARG A O 1
ATOM 1261 N N . TRP A 1 168 ? 4.117 -4.840 -4.017 1.00 95.69 168 TRP A N 1
ATOM 1262 C CA . TRP A 1 168 ? 4.649 -3.472 -4.070 1.00 95.69 168 TRP A CA 1
ATOM 1263 C C . TRP A 1 168 ? 3.986 -2.514 -3.092 1.00 95.69 168 TRP A C 1
ATOM 1265 O O . TRP A 1 168 ? 4.651 -1.645 -2.545 1.00 95.69 168 TRP A O 1
ATOM 1275 N N . GLU A 1 169 ? 2.684 -2.638 -2.882 1.00 94.75 169 GLU A N 1
ATOM 1276 C CA . GLU A 1 169 ? 1.901 -1.752 -2.013 1.00 94.75 169 GLU A CA 1
ATOM 1277 C C . GLU A 1 169 ? 1.117 -2.538 -0.956 1.00 94.75 169 GLU A C 1
ATOM 1279 O O . GLU A 1 169 ? 0.757 -1.988 0.082 1.00 94.75 169 GLU A O 1
ATOM 1284 N N . GLY A 1 170 ? 0.889 -3.834 -1.181 1.00 93.25 170 GLY A N 1
ATOM 1285 C CA . GLY A 1 170 ? 0.265 -4.729 -0.212 1.00 93.25 170 GLY A CA 1
ATOM 1286 C C . GLY A 1 170 ? 0.198 -6.175 -0.698 1.00 93.25 170 GLY A C 1
ATOM 1287 O O . GLY A 1 170 ? 0.606 -6.490 -1.815 1.00 93.25 170 GLY A O 1
ATOM 1288 N N . ASP A 1 171 ? -0.335 -7.054 0.151 1.00 95.50 171 ASP A N 1
ATOM 1289 C CA . ASP A 1 171 ? -0.671 -8.431 -0.216 1.00 95.50 171 ASP A CA 1
ATOM 1290 C C . ASP A 1 171 ? -2.127 -8.514 -0.690 1.00 95.50 171 ASP A C 1
ATOM 1292 O O . ASP A 1 171 ? -3.059 -8.474 0.122 1.00 95.50 171 ASP A O 1
ATOM 1296 N N . LEU A 1 172 ? -2.332 -8.655 -2.003 1.00 97.44 172 LEU A N 1
ATOM 1297 C CA . LEU A 1 172 ? -3.677 -8.696 -2.585 1.00 97.44 172 LEU A CA 1
ATOM 1298 C C . LEU A 1 172 ? -4.389 -10.043 -2.393 1.00 97.44 172 LEU A C 1
ATOM 1300 O O . LEU A 1 172 ? -5.506 -10.226 -2.883 1.00 97.44 172 LEU A O 1
ATOM 1304 N N . ASN A 1 173 ? -3.786 -10.996 -1.682 1.00 96.00 173 ASN A N 1
ATOM 1305 C CA . ASN A 1 173 ? -4.488 -12.203 -1.242 1.00 96.00 173 ASN A CA 1
ATOM 1306 C C . ASN A 1 173 ? -5.272 -11.971 0.058 1.00 96.00 173 ASN A C 1
ATOM 1308 O O . ASN A 1 173 ? -6.064 -12.821 0.456 1.00 96.00 173 ASN A O 1
ATOM 1312 N N . THR A 1 174 ? -5.093 -10.809 0.692 1.00 95.06 174 THR A N 1
ATOM 1313 C CA . THR A 1 174 ? -5.809 -10.415 1.905 1.00 95.06 174 THR A CA 1
ATOM 1314 C C . THR A 1 174 ? -6.726 -9.231 1.633 1.00 95.06 174 THR A C 1
ATOM 1316 O O . THR A 1 174 ? -6.397 -8.324 0.867 1.00 95.06 174 THR A O 1
ATOM 1319 N N . GLU A 1 175 ? -7.869 -9.197 2.315 1.00 94.19 175 GLU A N 1
ATOM 1320 C CA . GLU A 1 175 ? -8.780 -8.052 2.247 1.00 94.19 175 GLU A CA 1
ATOM 1321 C C . GLU A 1 175 ? -8.096 -6.773 2.750 1.00 94.19 175 GLU A C 1
ATOM 1323 O O . GLU A 1 175 ? -8.194 -5.718 2.127 1.00 94.19 175 GLU A O 1
ATOM 1328 N N . ALA A 1 176 ? -7.318 -6.878 3.832 1.00 91.56 176 ALA A N 1
ATOM 1329 C CA . ALA A 1 176 ? -6.582 -5.751 4.395 1.00 91.56 176 ALA A CA 1
ATOM 1330 C C . ALA A 1 176 ? -5.591 -5.145 3.388 1.00 91.56 176 ALA A C 1
ATOM 1332 O O . ALA A 1 176 ? -5.581 -3.928 3.202 1.00 91.56 176 ALA A O 1
ATOM 1333 N N . GLY A 1 177 ? -4.799 -5.977 2.699 1.00 94.25 177 GLY A N 1
ATOM 1334 C CA . GLY A 1 177 ? -3.858 -5.514 1.680 1.00 94.25 177 GLY A CA 1
ATOM 1335 C C . GLY A 1 177 ? -4.551 -4.881 0.475 1.00 94.25 177 GLY A C 1
ATOM 1336 O O . GLY A 1 177 ? -4.064 -3.884 -0.057 1.00 94.25 177 GLY A O 1
ATOM 1337 N N . ARG A 1 178 ? -5.728 -5.381 0.076 1.00 97.56 178 ARG A N 1
ATOM 1338 C CA . ARG A 1 178 ? -6.545 -4.749 -0.972 1.00 97.56 178 ARG A CA 1
ATOM 1339 C C . ARG A 1 178 ? -7.090 -3.394 -0.546 1.00 97.56 178 ARG A C 1
ATOM 1341 O O . ARG A 1 178 ? -7.004 -2.445 -1.320 1.00 97.56 178 ARG A O 1
ATOM 1348 N N . VAL A 1 179 ? -7.607 -3.285 0.676 1.00 95.81 179 VAL A N 1
ATOM 1349 C CA . VAL A 1 179 ? -8.149 -2.032 1.219 1.00 95.81 179 VAL A CA 1
ATOM 1350 C C . VAL A 1 179 ? -7.082 -0.943 1.294 1.00 95.81 179 VAL A C 1
ATOM 1352 O O . VAL A 1 179 ? -7.346 0.179 0.864 1.00 95.81 179 VAL A O 1
ATOM 1355 N N . THR A 1 180 ? -5.890 -1.255 1.804 1.00 93.81 180 THR A N 1
ATOM 1356 C CA . THR A 1 180 ? -4.830 -0.254 2.016 1.00 93.81 180 THR A CA 1
ATOM 1357 C C . THR A 1 180 ? -4.096 0.138 0.736 1.00 93.81 180 THR A C 1
ATOM 1359 O O . THR A 1 180 ? -3.679 1.286 0.614 1.00 93.81 180 THR A O 1
ATOM 1362 N N . SER A 1 181 ? -3.972 -0.768 -0.239 1.00 96.69 181 SER A N 1
ATOM 1363 C CA . SER A 1 181 ? -3.276 -0.490 -1.507 1.00 96.69 181 SER A CA 1
ATOM 1364 C C . SER A 1 181 ? -4.172 0.097 -2.601 1.00 96.69 181 SER A C 1
ATOM 1366 O O . SER A 1 181 ? -3.670 0.750 -3.518 1.00 96.69 181 SER A O 1
ATOM 1368 N N . ALA A 1 182 ? -5.495 -0.087 -2.509 1.00 98.19 182 ALA A N 1
ATOM 1369 C CA . ALA A 1 182 ? -6.461 0.387 -3.503 1.00 98.19 182 ALA A CA 1
ATOM 1370 C C . ALA A 1 182 ? -6.288 1.857 -3.934 1.00 98.19 182 ALA A C 1
ATOM 1372 O O . ALA A 1 182 ? -6.430 2.119 -5.135 1.00 98.19 182 ALA A O 1
ATOM 1373 N N . PRO A 1 183 ? -5.957 2.813 -3.036 1.00 97.69 183 PRO A N 1
ATOM 1374 C CA . PRO A 1 183 ? -5.752 4.202 -3.431 1.00 97.69 183 PRO A CA 1
ATOM 1375 C C . PRO A 1 183 ? -4.711 4.390 -4.529 1.00 97.69 183 PRO A C 1
ATOM 1377 O O . PRO A 1 183 ? -4.865 5.290 -5.355 1.00 97.69 183 PRO A O 1
ATOM 1380 N N . TYR A 1 184 ? -3.696 3.527 -4.572 1.00 97.56 184 TYR A N 1
ATOM 1381 C CA . TYR A 1 184 ? -2.535 3.651 -5.448 1.00 97.56 184 TYR A CA 1
ATOM 1382 C C . TYR A 1 184 ? -2.744 3.079 -6.853 1.00 97.56 184 TYR A C 1
ATOM 1384 O O . TYR A 1 184 ? -1.882 3.252 -7.718 1.00 97.56 184 TYR A O 1
ATOM 1392 N N . LEU A 1 185 ? -3.892 2.447 -7.127 1.00 98.00 185 LEU A N 1
ATOM 1393 C CA . LEU A 1 185 ? -4.192 1.803 -8.413 1.00 98.00 185 LEU A CA 1
ATOM 1394 C C . LEU A 1 185 ? -4.019 2.740 -9.616 1.00 98.00 185 LEU A C 1
ATOM 1396 O O . LEU A 1 185 ? -3.629 2.306 -10.697 1.00 98.00 185 LEU A O 1
ATOM 1400 N N . LEU A 1 186 ? -4.284 4.034 -9.428 1.00 96.88 186 LEU A N 1
ATOM 1401 C CA . LEU A 1 186 ? -4.192 5.056 -10.475 1.00 96.88 186 LEU A CA 1
ATOM 1402 C C . LEU A 1 186 ? -3.037 6.043 -10.254 1.00 96.88 186 LEU A C 1
ATOM 1404 O O . LEU A 1 186 ? -2.939 7.039 -10.965 1.00 96.88 186 LEU A O 1
ATOM 1408 N N . TRP A 1 187 ? -2.181 5.803 -9.259 1.00 96.06 187 TRP A N 1
ATOM 1409 C CA . TRP A 1 187 ? -1.098 6.714 -8.893 1.00 96.06 187 TRP A CA 1
ATOM 1410 C C . TRP A 1 187 ? 0.199 6.314 -9.591 1.00 96.06 187 TRP A C 1
ATOM 1412 O O . TRP A 1 187 ? 0.468 5.136 -9.850 1.00 96.06 187 TRP A O 1
ATOM 1422 N N . ASN A 1 188 ? 1.048 7.301 -9.855 1.00 95.25 188 ASN A N 1
ATOM 1423 C CA . ASN A 1 188 ? 2.471 7.075 -10.025 1.00 95.25 188 ASN A CA 1
ATOM 1424 C C . ASN A 1 188 ? 3.159 7.317 -8.682 1.00 95.25 188 ASN A C 1
ATOM 1426 O O . ASN A 1 188 ? 3.290 8.450 -8.230 1.00 95.25 188 ASN A O 1
ATOM 1430 N N . ARG A 1 189 ? 3.592 6.231 -8.050 1.00 93.50 189 ARG A N 1
ATOM 1431 C CA . ARG A 1 189 ? 4.263 6.219 -6.749 1.00 93.50 189 ARG A CA 1
ATOM 1432 C C . ARG A 1 189 ? 5.793 6.313 -6.852 1.00 93.50 189 ARG A C 1
ATOM 1434 O O . ARG A 1 189 ? 6.485 6.075 -5.868 1.00 93.50 189 ARG A O 1
ATOM 1441 N N . ASN A 1 190 ? 6.305 6.643 -8.043 1.00 92.56 190 ASN A N 1
ATOM 1442 C CA . ASN A 1 190 ? 7.727 6.618 -8.397 1.00 92.56 190 ASN A CA 1
ATOM 1443 C C . ASN A 1 190 ? 8.392 5.245 -8.191 1.00 92.56 190 ASN A C 1
ATOM 1445 O O . ASN A 1 190 ? 9.592 5.152 -7.957 1.00 92.56 190 ASN A O 1
ATOM 1449 N N . ASN A 1 191 ? 7.604 4.172 -8.269 1.00 94.62 191 ASN A N 1
ATOM 1450 C CA . ASN A 1 191 ? 8.112 2.811 -8.257 1.00 94.62 191 ASN A CA 1
ATOM 1451 C C . ASN A 1 191 ? 8.605 2.465 -9.675 1.00 94.62 191 ASN A C 1
ATOM 1453 O O . ASN A 1 191 ? 7.770 2.338 -10.573 1.00 94.62 191 ASN A O 1
ATOM 1457 N N . PRO A 1 192 ? 9.920 2.287 -9.910 1.00 95.12 192 PRO A N 1
ATOM 1458 C CA . PRO A 1 192 ? 10.432 2.040 -11.250 1.00 95.12 192 PRO A CA 1
ATOM 1459 C C . PRO A 1 192 ? 10.155 0.622 -11.747 1.00 95.12 192 PRO A C 1
ATOM 1461 O O . PRO A 1 192 ? 10.490 0.351 -12.896 1.00 95.12 192 PRO A O 1
ATOM 1464 N N . PHE A 1 193 ? 9.611 -0.285 -10.925 1.00 96.81 193 PHE A N 1
ATOM 1465 C CA . PHE A 1 193 ? 9.339 -1.683 -11.280 1.00 96.81 193 PHE A CA 1
ATOM 1466 C C . PHE A 1 193 ? 7.985 -1.884 -11.957 1.00 96.81 193 PHE A C 1
ATOM 1468 O O . PHE A 1 193 ? 7.834 -2.823 -12.739 1.00 96.81 193 PHE A O 1
ATOM 1475 N N . VAL A 1 194 ? 7.045 -0.968 -11.722 1.00 95.19 194 VAL A N 1
ATOM 1476 C CA . VAL A 1 194 ? 5.681 -1.001 -12.258 1.00 95.19 194 VAL A CA 1
ATOM 1477 C C . VAL A 1 194 ? 5.396 0.241 -13.096 1.00 95.19 194 VAL A C 1
ATOM 1479 O O . VAL A 1 194 ? 6.081 1.257 -13.005 1.00 95.19 194 VAL A O 1
ATOM 1482 N N . ASN A 1 195 ? 4.354 0.176 -13.921 1.00 89.50 195 ASN A N 1
ATOM 1483 C CA . ASN A 1 195 ? 3.911 1.341 -14.679 1.00 89.50 195 ASN A CA 1
ATOM 1484 C C . ASN A 1 195 ? 3.275 2.396 -13.754 1.00 89.50 195 ASN A C 1
ATOM 1486 O O . ASN A 1 195 ? 2.650 2.065 -12.741 1.00 89.50 195 ASN A O 1
ATOM 1490 N N . GLY A 1 196 ? 3.410 3.672 -14.129 1.00 91.69 196 GLY A N 1
ATOM 1491 C CA . GLY A 1 196 ? 2.817 4.819 -13.433 1.00 91.69 196 GLY A CA 1
ATOM 1492 C C . GLY A 1 196 ? 1.297 4.923 -13.617 1.00 91.69 196 GLY A C 1
ATOM 1493 O O . GLY A 1 196 ? 0.576 3.926 -13.562 1.00 91.69 196 GLY A O 1
ATOM 1494 N N . VAL A 1 197 ? 0.782 6.137 -13.815 1.00 95.38 197 VAL A N 1
ATOM 1495 C CA . VAL A 1 197 ? -0.651 6.351 -14.092 1.00 95.38 197 VAL A CA 1
ATOM 1496 C C . VAL A 1 197 ? -1.032 5.591 -15.379 1.00 95.38 197 VAL A C 1
ATOM 1498 O O . VAL A 1 197 ? -0.328 5.747 -16.380 1.00 95.38 197 VAL A O 1
ATOM 1501 N N . PRO A 1 198 ? -2.090 4.751 -15.388 1.00 96.19 198 PRO A N 1
ATOM 1502 C CA . PRO A 1 198 ? -2.552 4.106 -16.620 1.00 96.19 198 PRO A CA 1
ATOM 1503 C C . PRO A 1 198 ? -2.995 5.152 -17.647 1.00 96.19 198 PRO A C 1
ATOM 1505 O O . PRO A 1 198 ? -3.366 6.256 -17.275 1.00 96.19 198 PRO A O 1
ATOM 1508 N N . SER A 1 199 ? -2.978 4.808 -18.935 1.00 95.50 199 SER 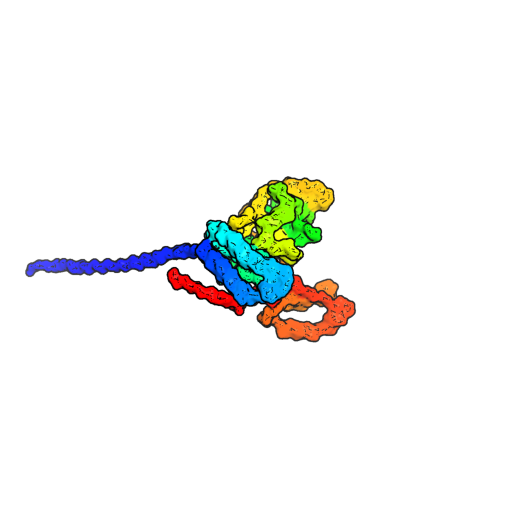A N 1
ATOM 1509 C CA . SER A 1 199 ? -3.357 5.735 -20.015 1.00 95.50 199 SER A CA 1
ATOM 1510 C C . SER A 1 199 ? -4.861 5.735 -20.293 1.00 95.50 199 SER A C 1
ATOM 1512 O O . SER A 1 199 ? -5.444 6.755 -20.657 1.00 95.50 199 SER A O 1
ATOM 1514 N N . THR A 1 200 ? -5.504 4.583 -20.110 1.00 97.19 200 THR A N 1
ATOM 1515 C CA . THR A 1 200 ? -6.936 4.379 -20.325 1.00 97.19 200 THR A CA 1
ATOM 1516 C C . THR A 1 200 ? -7.478 3.449 -19.253 1.00 97.19 200 THR A C 1
ATOM 1518 O O . THR A 1 200 ? -6.802 2.496 -18.870 1.00 97.19 200 THR A O 1
ATOM 1521 N N . CYS A 1 201 ? -8.690 3.709 -18.771 1.00 98.19 201 CYS A N 1
ATOM 1522 C CA . CYS A 1 201 ? -9.419 2.779 -17.911 1.00 98.19 201 CYS A CA 1
ATOM 1523 C C . CYS A 1 201 ? -10.906 2.786 -18.254 1.00 98.19 201 CYS A C 1
ATOM 1525 O O . CYS A 1 201 ? -11.453 3.815 -18.657 1.00 98.19 201 CYS A O 1
ATOM 1527 N N . GLU A 1 202 ? -11.565 1.648 -18.074 1.00 98.44 202 GLU A N 1
ATOM 1528 C CA . GLU A 1 202 ? -13.007 1.517 -18.232 1.00 98.44 202 GLU A CA 1
ATOM 1529 C C . GLU A 1 202 ? -13.711 1.595 -16.881 1.00 98.44 202 GLU A C 1
ATOM 1531 O O . GLU A 1 202 ? -13.378 0.867 -15.945 1.00 98.44 202 GLU A O 1
ATOM 1536 N N . PHE A 1 203 ? -14.714 2.468 -16.800 1.00 98.31 203 PHE A N 1
ATOM 1537 C CA . PHE A 1 203 ? -15.501 2.698 -15.593 1.00 98.31 203 PHE A CA 1
ATOM 1538 C C . PHE A 1 203 ? -16.956 2.316 -15.816 1.00 98.31 203 PHE A C 1
ATOM 1540 O O . PHE A 1 203 ? -17.543 2.639 -16.848 1.00 98.31 203 PHE A O 1
ATOM 1547 N N . GLN A 1 204 ? -17.562 1.670 -14.831 1.00 98.06 204 GLN A N 1
ATOM 1548 C CA . GLN A 1 204 ? -18.942 1.217 -14.860 1.00 98.06 204 GLN A CA 1
ATOM 1549 C C . GLN A 1 204 ? -19.748 1.864 -13.730 1.00 98.06 204 GLN A C 1
ATOM 1551 O O . GLN A 1 204 ? -19.426 1.713 -12.553 1.00 98.06 204 GLN A O 1
ATOM 1556 N N . THR A 1 205 ? -20.842 2.540 -14.090 1.00 96.12 205 THR A N 1
ATOM 1557 C CA . THR A 1 205 ? -21.794 3.119 -13.132 1.00 96.12 205 THR A CA 1
ATOM 1558 C C . THR A 1 205 ? -22.967 2.162 -12.911 1.00 96.12 205 THR A C 1
ATOM 1560 O O . THR A 1 205 ? -23.856 2.059 -13.766 1.00 96.12 205 THR A O 1
ATOM 1563 N N . GLY A 1 206 ? -23.014 1.486 -11.762 1.00 91.81 206 GLY A N 1
ATOM 1564 C CA . GLY A 1 206 ? -24.051 0.491 -11.466 1.00 91.81 206 GLY A CA 1
ATOM 1565 C C . GLY A 1 206 ? -24.079 -0.623 -12.519 1.00 91.81 206 GLY A C 1
ATOM 1566 O O . GLY A 1 206 ? -23.043 -1.182 -12.860 1.00 91.81 206 GLY A O 1
ATOM 1567 N N . ASN A 1 207 ? -25.248 -0.911 -13.092 1.00 91.19 207 ASN A N 1
ATOM 1568 C CA . ASN A 1 207 ? -25.411 -1.957 -14.116 1.00 91.19 207 ASN A CA 1
ATOM 1569 C C . ASN A 1 207 ? -25.251 -1.445 -15.561 1.00 91.19 207 ASN A C 1
ATOM 1571 O O . ASN A 1 207 ? -25.612 -2.140 -16.508 1.00 91.19 207 ASN A O 1
ATOM 1575 N N . ARG A 1 208 ? -24.768 -0.211 -15.757 1.00 94.56 208 ARG A N 1
ATOM 1576 C CA . ARG A 1 208 ? -24.545 0.340 -17.103 1.00 94.56 208 ARG A CA 1
ATOM 1577 C C . ARG A 1 208 ? -23.314 -0.290 -17.753 1.00 94.56 208 ARG A C 1
ATOM 1579 O O . ARG A 1 208 ? -22.425 -0.783 -17.071 1.00 94.56 208 ARG A O 1
ATOM 1586 N N . ARG A 1 209 ? -23.235 -0.214 -19.084 1.00 95.44 209 ARG A N 1
ATOM 1587 C CA . ARG A 1 209 ? -22.029 -0.601 -19.827 1.00 95.44 209 ARG A CA 1
ATOM 1588 C C . ARG A 1 209 ? -20.827 0.230 -19.360 1.00 95.44 209 ARG A C 1
ATOM 1590 O O . ARG A 1 209 ? -20.964 1.437 -19.152 1.00 95.44 209 ARG A O 1
ATOM 1597 N N . ALA A 1 210 ? -19.667 -0.413 -19.238 1.00 97.19 210 ALA A N 1
ATOM 1598 C CA . ALA A 1 210 ? -18.422 0.272 -18.932 1.00 97.19 210 ALA A CA 1
ATOM 1599 C C . ALA A 1 210 ? -18.044 1.264 -20.048 1.00 97.19 210 ALA A C 1
ATOM 1601 O O . ALA A 1 210 ? -18.237 0.991 -21.237 1.00 97.19 210 ALA A O 1
ATOM 1602 N N . ARG A 1 211 ? -17.530 2.432 -19.659 1.00 96.31 211 ARG A N 1
ATOM 1603 C CA . ARG A 1 211 ? -17.068 3.494 -20.560 1.00 96.31 211 ARG A CA 1
ATOM 1604 C C . ARG A 1 211 ? -15.565 3.675 -20.423 1.00 96.31 211 ARG A C 1
ATOM 1606 O O . ARG A 1 211 ? -15.074 3.889 -19.316 1.00 96.31 211 ARG A O 1
ATOM 1613 N N . ALA A 1 212 ? -14.855 3.637 -21.543 1.00 96.69 212 ALA A N 1
ATOM 1614 C CA . ALA A 1 212 ? -13.437 3.956 -21.583 1.00 96.69 212 ALA A CA 1
ATOM 1615 C C . ALA A 1 212 ? -13.225 5.460 -21.368 1.00 96.69 212 ALA A C 1
ATOM 1617 O O . ALA A 1 212 ? -13.865 6.287 -22.021 1.00 96.69 212 ALA A O 1
ATOM 1618 N N . LEU A 1 213 ? -12.322 5.803 -20.454 1.00 95.94 213 LEU A N 1
ATOM 1619 C CA . LEU A 1 213 ? -11.842 7.156 -20.214 1.00 95.94 213 LEU A CA 1
ATOM 1620 C C . LEU A 1 213 ? -10.337 7.199 -20.471 1.00 95.94 213 LEU A C 1
ATOM 1622 O O . LEU A 1 213 ? -9.593 6.348 -19.979 1.00 95.94 213 LEU A O 1
ATOM 1626 N N . THR A 1 214 ? -9.887 8.213 -21.207 1.00 95.31 214 THR A N 1
ATOM 1627 C CA . THR A 1 214 ? -8.468 8.577 -21.251 1.00 95.31 214 THR A CA 1
ATOM 1628 C C . THR A 1 214 ? -8.091 9.220 -19.926 1.00 95.31 214 THR A C 1
ATOM 1630 O O . THR A 1 214 ? -8.760 10.144 -19.465 1.00 95.31 214 THR A O 1
ATOM 1633 N N . ILE A 1 215 ? -7.018 8.724 -19.327 1.00 93.88 215 ILE A N 1
ATOM 1634 C CA . ILE A 1 215 ? -6.532 9.147 -18.022 1.00 93.88 215 ILE A CA 1
ATOM 1635 C C . ILE A 1 215 ? -5.329 10.059 -18.243 1.00 93.88 215 ILE A C 1
ATOM 1637 O O . ILE A 1 215 ? -4.390 9.709 -18.957 1.00 93.88 215 ILE A O 1
ATOM 1641 N N . ALA A 1 216 ? -5.352 11.228 -17.616 1.00 89.38 216 ALA A N 1
ATOM 1642 C CA . ALA A 1 216 ? -4.239 12.164 -17.617 1.00 89.38 216 ALA A CA 1
ATOM 1643 C C . ALA A 1 216 ? -3.943 12.598 -16.177 1.00 89.38 216 ALA A C 1
ATOM 1645 O O . ALA A 1 216 ? -4.884 12.736 -15.392 1.00 89.38 216 ALA A O 1
ATOM 1646 N N . PRO A 1 217 ? -2.669 12.822 -15.807 1.00 89.38 217 PRO A N 1
ATOM 1647 C CA . PRO A 1 217 ? -2.337 13.413 -14.518 1.00 89.38 217 PRO A CA 1
ATOM 1648 C C . PRO A 1 217 ? -3.041 14.761 -14.320 1.00 89.38 217 PRO A C 1
ATOM 1650 O O . PRO A 1 217 ? -3.014 15.622 -15.199 1.00 89.38 217 PRO A O 1
ATOM 1653 N N . ALA A 1 218 ? -3.636 14.960 -13.147 1.00 83.94 218 ALA A N 1
ATOM 1654 C CA . ALA A 1 218 ? -4.111 16.258 -12.704 1.00 83.94 218 ALA A CA 1
ATOM 1655 C C . ALA A 1 218 ? -2.893 17.092 -12.299 1.00 83.94 218 ALA A C 1
ATOM 1657 O O . ALA A 1 218 ? -2.228 16.798 -11.306 1.00 83.94 218 ALA A O 1
ATOM 1658 N N . LEU A 1 219 ? -2.585 18.113 -13.099 1.00 81.06 219 LEU A N 1
ATOM 1659 C CA . LEU A 1 219 ? -1.465 19.018 -12.868 1.00 81.06 219 LEU A CA 1
ATOM 1660 C C . LEU A 1 219 ? -1.953 20.463 -12.668 1.00 81.06 219 LEU A C 1
ATOM 1662 O O . LEU A 1 219 ? -2.933 20.861 -13.303 1.00 81.06 219 LEU A O 1
ATOM 1666 N N . PRO A 1 220 ? -1.256 21.261 -11.837 1.00 82.75 220 PRO A N 1
ATOM 1667 C CA . PRO A 1 220 ? -0.179 20.840 -10.936 1.00 82.75 220 PRO A CA 1
ATOM 1668 C C . PRO A 1 220 ? -0.718 20.000 -9.764 1.00 82.75 220 PRO A C 1
ATOM 1670 O O . PRO A 1 220 ? -1.868 20.160 -9.354 1.00 82.75 220 PRO A O 1
ATOM 1673 N N . LEU A 1 221 ? 0.124 19.117 -9.224 1.00 85.06 221 LEU A N 1
ATOM 1674 C CA . LEU A 1 221 ? -0.186 18.382 -8.000 1.00 85.06 221 LEU A CA 1
ATOM 1675 C C . LEU A 1 221 ? 0.075 19.299 -6.801 1.00 85.06 221 LEU A C 1
ATOM 1677 O O . LEU A 1 221 ? 1.227 19.650 -6.543 1.00 85.06 221 LEU A O 1
ATOM 1681 N N . ALA A 1 222 ? -0.976 19.718 -6.094 1.00 85.44 222 ALA A N 1
ATOM 1682 C CA . ALA A 1 222 ? -0.803 20.581 -4.928 1.00 85.44 222 ALA A CA 1
ATOM 1683 C C . ALA A 1 222 ? -0.504 19.764 -3.661 1.00 85.44 222 ALA A C 1
ATOM 1685 O O . ALA A 1 222 ? -0.870 18.590 -3.542 1.00 85.44 222 ALA A O 1
ATOM 1686 N N . ALA A 1 223 ? 0.162 20.402 -2.696 1.00 81.19 223 ALA A N 1
ATOM 1687 C CA . ALA A 1 223 ? 0.454 19.791 -1.405 1.00 81.19 223 ALA A CA 1
ATOM 1688 C C . ALA A 1 223 ? -0.842 19.357 -0.695 1.00 81.19 223 ALA A C 1
ATOM 1690 O O . ALA A 1 223 ? -1.841 20.074 -0.709 1.00 81.19 223 ALA A O 1
ATOM 1691 N N . GLY A 1 224 ? -0.826 18.172 -0.082 1.00 90.88 224 GLY A N 1
ATOM 1692 C CA . GLY A 1 224 ? -1.958 17.628 0.676 1.00 90.88 224 GLY A CA 1
ATOM 1693 C C . GLY A 1 224 ? -3.079 16.993 -0.158 1.00 90.88 224 GLY A C 1
ATOM 1694 O O . GLY A 1 224 ? -3.924 16.304 0.408 1.00 90.88 224 GLY A O 1
ATOM 1695 N N . GLU A 1 225 ? -3.097 17.134 -1.489 1.00 93.75 225 GLU A N 1
ATOM 1696 C CA . GLU A 1 225 ? -4.178 16.561 -2.314 1.00 93.75 225 GLU A CA 1
ATOM 1697 C C . GLU A 1 225 ? -4.173 15.031 -2.321 1.00 93.75 225 GLU A C 1
ATOM 1699 O O . GLU A 1 225 ? -5.225 14.399 -2.221 1.00 93.75 225 GLU A O 1
ATOM 1704 N N . LEU A 1 226 ? -2.983 14.432 -2.385 1.00 94.31 226 LEU A N 1
ATOM 1705 C CA . LEU A 1 226 ? -2.820 12.984 -2.276 1.00 94.31 226 LEU A CA 1
ATOM 1706 C C . LEU A 1 226 ? -3.185 12.480 -0.880 1.00 94.31 226 LEU A C 1
ATOM 1708 O O . LEU A 1 226 ? -3.846 11.453 -0.752 1.00 94.31 226 LEU A O 1
ATOM 1712 N N . GLU A 1 227 ? -2.818 13.217 0.168 1.00 95.06 227 GLU A N 1
ATOM 1713 C CA . GLU A 1 227 ? -3.226 12.877 1.531 1.00 95.06 227 GLU A CA 1
ATOM 1714 C C . GLU A 1 227 ? -4.751 12.897 1.670 1.00 95.06 227 GLU A C 1
ATOM 1716 O O . GLU A 1 227 ? -5.331 11.938 2.179 1.00 95.06 227 GLU A O 1
ATOM 1721 N N . ALA A 1 228 ? -5.417 13.931 1.147 1.00 95.12 228 ALA A N 1
ATOM 1722 C CA . ALA A 1 228 ? -6.873 14.014 1.138 1.00 95.12 228 ALA A CA 1
ATOM 1723 C C . ALA A 1 228 ? -7.510 12.840 0.374 1.00 95.12 228 ALA A C 1
ATOM 1725 O O . ALA A 1 228 ? -8.445 12.216 0.876 1.00 95.12 228 ALA A O 1
ATOM 1726 N N . ALA A 1 229 ? -6.982 12.493 -0.804 1.00 95.88 229 ALA A N 1
ATOM 1727 C CA . ALA A 1 229 ? -7.467 11.365 -1.598 1.00 95.88 229 ALA A CA 1
ATOM 1728 C C . ALA A 1 229 ? -7.284 10.015 -0.882 1.00 95.88 229 ALA A C 1
ATOM 1730 O O . ALA A 1 229 ? -8.187 9.170 -0.897 1.00 95.88 229 ALA A O 1
ATOM 1731 N N . TYR A 1 230 ? -6.138 9.818 -0.223 1.00 95.62 230 TYR A N 1
ATOM 1732 C CA . TYR A 1 230 ? -5.854 8.612 0.548 1.00 95.62 230 TYR A CA 1
ATOM 1733 C C . TYR A 1 230 ? -6.774 8.504 1.769 1.00 95.62 230 TYR A C 1
ATOM 1735 O O . TYR A 1 230 ? -7.454 7.493 1.932 1.00 95.62 230 TYR A O 1
ATOM 1743 N N . ARG A 1 231 ? -6.869 9.561 2.589 1.00 94.50 231 ARG A N 1
ATOM 1744 C CA . ARG A 1 231 ? -7.707 9.595 3.805 1.00 94.50 231 ARG A CA 1
ATOM 1745 C C . ARG A 1 231 ? -9.205 9.503 3.517 1.00 94.50 231 ARG A C 1
ATOM 1747 O O . ARG A 1 231 ? -9.950 8.988 4.341 1.00 94.50 231 ARG A O 1
ATOM 1754 N N . ALA A 1 232 ? -9.656 9.950 2.345 1.00 93.81 232 ALA A N 1
ATOM 1755 C CA . ALA A 1 232 ? -11.037 9.746 1.903 1.00 93.81 232 ALA A CA 1
ATOM 1756 C C . ALA A 1 232 ? -11.362 8.271 1.592 1.00 93.81 232 ALA A C 1
ATOM 1758 O O . ALA A 1 232 ? -12.527 7.900 1.456 1.00 93.81 232 ALA A O 1
ATOM 1759 N N . THR A 1 233 ? -10.338 7.428 1.458 1.00 94.06 233 THR A N 1
ATOM 1760 C CA . THR A 1 233 ? -10.470 6.057 0.958 1.00 94.06 233 THR A CA 1
ATOM 1761 C C . THR A 1 233 ? -10.113 5.011 2.002 1.00 94.06 233 THR A C 1
ATOM 1763 O O . THR A 1 233 ? -10.816 4.002 2.133 1.00 94.06 233 THR A O 1
ATOM 1766 N N . VAL A 1 234 ? -9.032 5.258 2.734 1.00 93.06 234 VAL A N 1
ATOM 1767 C CA . VAL A 1 234 ? -8.517 4.419 3.810 1.00 93.06 234 VAL A CA 1
ATOM 1768 C C . VAL A 1 234 ? -8.746 5.159 5.115 1.00 93.06 234 VAL A C 1
ATOM 1770 O O . VAL A 1 234 ? -8.345 6.314 5.259 1.00 93.06 234 VAL A O 1
ATOM 1773 N N . TYR A 1 235 ? -9.396 4.488 6.065 1.00 89.75 235 TYR A N 1
ATOM 1774 C CA . TYR A 1 235 ? -9.563 5.035 7.402 1.00 89.75 235 TYR A CA 1
ATOM 1775 C C . TYR A 1 235 ? -8.190 5.225 8.044 1.00 89.75 235 TYR A C 1
ATOM 1777 O O . TYR A 1 235 ? -7.441 4.262 8.207 1.00 89.75 235 TYR A O 1
ATOM 1785 N N . MET A 1 236 ? -7.886 6.468 8.401 1.00 86.94 236 MET A N 1
ATOM 1786 C CA . MET A 1 236 ? -6.680 6.835 9.126 1.00 86.94 236 MET A CA 1
ATOM 1787 C C . MET A 1 236 ? -7.113 7.422 10.467 1.00 86.94 236 MET A C 1
ATOM 1789 O O . MET A 1 236 ? -7.822 8.435 10.454 1.00 86.94 236 MET A O 1
ATOM 1793 N N . PRO A 1 237 ? -6.725 6.809 11.595 1.00 86.31 237 PRO A N 1
ATOM 1794 C CA . PRO A 1 237 ? -7.096 7.311 12.906 1.00 86.31 237 PRO A CA 1
ATOM 1795 C C . PRO A 1 237 ? -6.533 8.719 13.137 1.00 86.31 237 PRO A C 1
ATOM 1797 O O . PRO A 1 237 ? -5.570 9.153 12.491 1.00 86.31 237 PRO A O 1
ATOM 1800 N N . GLY A 1 238 ? -7.190 9.455 14.032 1.00 83.00 238 GLY A N 1
ATOM 1801 C CA . GLY A 1 238 ? -6.750 10.784 14.448 1.00 83.00 238 GLY A CA 1
ATOM 1802 C C . GLY A 1 238 ? -5.465 10.736 15.289 1.00 83.00 238 GLY A C 1
ATOM 1803 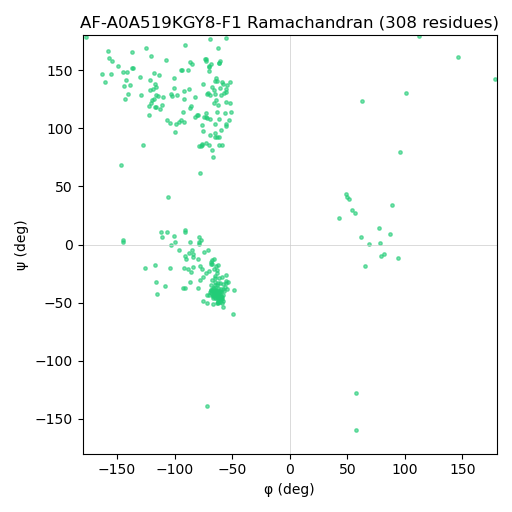O O . GLY A 1 238 ? -4.973 9.659 15.616 1.00 83.00 238 GLY A O 1
ATOM 1804 N N . PRO A 1 239 ? -4.920 11.900 15.681 1.00 85.25 239 PRO A N 1
ATOM 1805 C CA . PRO A 1 239 ? -3.696 11.973 16.484 1.00 85.25 239 PRO A CA 1
ATOM 1806 C C . PRO A 1 239 ? -3.861 11.444 17.917 1.00 85.25 239 PRO A C 1
ATOM 1808 O O . PRO A 1 239 ? -2.863 11.235 18.597 1.00 85.25 239 PRO A O 1
ATOM 1811 N N . THR A 1 240 ? -5.098 11.245 18.380 1.00 89.81 240 THR A N 1
ATOM 1812 C CA . THR A 1 240 ? -5.412 10.673 19.693 1.00 89.81 240 THR A CA 1
ATOM 1813 C C . THR A 1 240 ? -5.758 9.191 19.521 1.00 89.81 240 THR A C 1
ATOM 1815 O O . THR A 1 240 ? -6.901 8.883 19.179 1.00 89.81 240 THR A O 1
ATOM 1818 N N . PRO A 1 241 ? -4.804 8.265 19.732 1.00 90.38 241 PRO A N 1
ATOM 1819 C CA . PRO A 1 241 ? -4.993 6.855 19.394 1.00 90.38 241 PRO A CA 1
ATOM 1820 C C . PRO A 1 241 ? -5.944 6.124 20.346 1.00 90.38 241 PRO A C 1
ATOM 1822 O O . PRO A 1 241 ? -6.533 5.118 19.959 1.00 90.38 241 PRO A O 1
ATOM 1825 N N . LEU A 1 242 ? -6.088 6.613 21.581 1.00 94.81 242 LEU A N 1
ATOM 1826 C CA . LEU A 1 242 ? -6.958 6.048 22.606 1.00 94.81 242 LEU A CA 1
ATOM 1827 C C . LEU A 1 242 ? -7.958 7.111 23.060 1.00 94.81 242 LEU A C 1
ATOM 1829 O O . LEU A 1 242 ? -7.564 8.166 23.557 1.00 94.81 242 LEU A O 1
ATOM 1833 N N . SER A 1 243 ? -9.255 6.868 22.881 1.00 95.31 243 SER A N 1
ATOM 1834 C CA . SER A 1 243 ? -10.288 7.810 23.328 1.00 95.31 243 SER A CA 1
ATOM 1835 C C . SER A 1 243 ? -11.640 7.140 23.545 1.00 95.31 243 SER A C 1
ATOM 1837 O O . SER A 1 243 ? -11.912 6.057 23.031 1.00 95.31 243 SER A O 1
ATOM 1839 N N . ILE A 1 244 ? -12.500 7.801 24.318 1.00 95.56 244 ILE A N 1
ATOM 1840 C CA . ILE A 1 244 ? -13.914 7.454 24.441 1.00 95.56 244 ILE A CA 1
ATOM 1841 C C . ILE A 1 244 ? -14.701 8.680 24.001 1.00 95.56 244 ILE A C 1
ATOM 1843 O O . ILE A 1 244 ? -14.546 9.757 24.576 1.00 95.56 244 ILE A O 1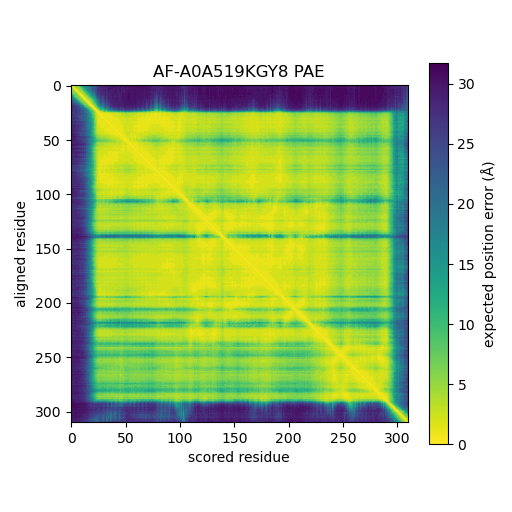
ATOM 1847 N N . GLU A 1 245 ? -15.544 8.518 22.993 1.00 94.12 245 GLU A N 1
ATOM 1848 C CA . GLU A 1 245 ? -16.467 9.552 22.535 1.00 94.12 245 GLU A CA 1
ATOM 1849 C C . GLU A 1 245 ? -17.904 9.024 22.528 1.00 94.12 245 GLU A C 1
ATOM 1851 O O . GLU A 1 245 ? -18.154 7.835 22.715 1.00 94.12 245 GLU A O 1
ATOM 1856 N N . THR A 1 246 ? -18.882 9.911 22.348 1.00 93.56 246 THR A N 1
ATOM 1857 C CA . THR A 1 246 ? -20.285 9.513 22.182 1.00 93.56 246 THR A CA 1
ATOM 1858 C C . THR A 1 246 ? -20.719 9.794 20.755 1.00 93.56 246 THR A C 1
ATOM 1860 O O . THR A 1 246 ? -20.741 10.945 20.326 1.00 93.56 246 THR A O 1
ATOM 1863 N N . VAL A 1 247 ? -21.127 8.748 20.039 1.00 93.44 247 VAL A N 1
ATOM 1864 C CA . VAL A 1 247 ? -21.625 8.840 18.664 1.00 93.44 247 VAL A CA 1
ATOM 1865 C C . VAL A 1 247 ? -23.080 8.401 18.653 1.00 93.44 247 VAL A C 1
ATOM 1867 O O . VAL A 1 247 ? -23.399 7.264 18.994 1.00 93.44 247 VAL A O 1
ATOM 1870 N N . ASN A 1 248 ? -23.985 9.307 18.273 1.00 91.56 248 ASN A N 1
ATOM 1871 C CA . ASN A 1 248 ? -25.431 9.050 18.235 1.00 91.56 248 ASN A CA 1
ATOM 1872 C C . ASN A 1 248 ? -25.984 8.463 19.553 1.00 91.56 248 ASN A C 1
ATOM 1874 O O . ASN A 1 248 ? -26.818 7.561 19.541 1.00 91.56 248 ASN A O 1
ATOM 1878 N N . GLY A 1 249 ? -25.488 8.954 20.695 1.00 89.75 249 GLY A N 1
ATOM 1879 C CA . GLY A 1 249 ? -25.901 8.511 22.033 1.00 89.75 249 GLY A CA 1
ATOM 1880 C C . GLY A 1 249 ? -25.230 7.230 22.541 1.00 89.75 249 GLY A C 1
ATOM 1881 O O . GLY A 1 249 ? -25.362 6.920 23.722 1.00 89.75 249 GLY A O 1
ATOM 1882 N N . ARG A 1 250 ? -24.459 6.525 21.702 1.00 94.44 250 ARG A N 1
ATOM 1883 C CA . ARG A 1 250 ? -23.729 5.310 22.081 1.00 94.44 250 ARG A CA 1
ATOM 1884 C C . ARG A 1 250 ? -22.248 5.617 22.337 1.00 94.44 250 ARG A C 1
ATOM 1886 O O . ARG A 1 250 ? -21.632 6.296 21.512 1.00 94.44 250 ARG A O 1
ATOM 1893 N N . PRO A 1 251 ? -21.648 5.101 23.424 1.00 96.25 251 PRO A N 1
ATOM 1894 C CA . PRO A 1 251 ? -20.208 5.186 23.622 1.00 96.25 251 PRO A CA 1
ATOM 1895 C C . PRO A 1 251 ? -19.435 4.488 22.501 1.00 96.25 251 PRO A C 1
ATOM 1897 O O . PRO A 1 251 ? -19.747 3.358 22.108 1.00 96.25 251 PRO A O 1
ATOM 1900 N N . TRP A 1 252 ? -18.404 5.162 22.017 1.00 96.06 252 TRP A N 1
ATOM 1901 C CA . TRP A 1 252 ? -17.484 4.696 20.997 1.00 96.06 252 TRP A CA 1
ATOM 1902 C C . TRP A 1 252 ? -16.077 4.727 21.585 1.00 96.06 252 TRP A C 1
ATOM 1904 O O . TRP A 1 252 ? -15.542 5.784 21.913 1.00 96.06 252 TRP A O 1
ATOM 1914 N N . VAL A 1 253 ? -15.520 3.541 21.796 1.00 96.44 253 VAL A N 1
ATOM 1915 C CA . VAL A 1 253 ? -14.224 3.318 22.427 1.00 96.44 253 VAL A CA 1
ATOM 1916 C C . VAL A 1 253 ? -13.211 3.095 21.312 1.00 96.44 253 VAL A C 1
ATOM 1918 O O . VAL A 1 253 ? -13.192 2.041 20.677 1.00 96.44 253 VAL A O 1
ATOM 1921 N N . ASN A 1 254 ? -12.409 4.117 21.044 1.00 95.19 254 ASN A N 1
ATOM 1922 C CA . ASN A 1 254 ? -11.374 4.109 20.021 1.00 95.19 254 ASN A CA 1
ATOM 1923 C C . ASN A 1 254 ? -10.089 3.517 20.603 1.00 95.19 254 ASN A C 1
ATOM 1925 O O . ASN A 1 254 ? -9.532 4.069 21.554 1.00 95.19 254 ASN A O 1
ATOM 1929 N N . VAL A 1 255 ? -9.620 2.415 20.016 1.00 94.75 255 VAL A N 1
ATOM 1930 C CA . VAL A 1 255 ? -8.326 1.795 20.326 1.00 94.75 255 VAL A CA 1
ATOM 1931 C C . VAL A 1 255 ? -7.572 1.621 19.013 1.00 94.75 255 VAL A C 1
ATOM 1933 O O . VAL A 1 255 ? -7.656 0.596 18.338 1.00 94.75 255 VAL A O 1
ATOM 1936 N N . HIS A 1 256 ? -6.866 2.675 18.614 1.00 92.50 256 HIS A N 1
ATOM 1937 C CA . HIS A 1 256 ? -6.164 2.768 17.333 1.00 92.50 256 HIS A CA 1
ATOM 1938 C C . HIS A 1 256 ? -4.646 2.567 17.452 1.00 92.50 256 HIS A C 1
ATOM 1940 O O . HIS A 1 256 ? -3.951 2.584 16.441 1.00 92.50 256 HIS A O 1
ATOM 1946 N N . SER A 1 257 ? -4.112 2.336 18.654 1.00 89.06 257 SER A N 1
ATOM 1947 C CA . SER A 1 257 ? -2.726 1.895 18.862 1.00 89.06 257 SER A CA 1
ATOM 1948 C C . SER A 1 257 ? -2.640 0.941 20.050 1.00 89.06 257 SER A C 1
ATOM 1950 O O . SER A 1 257 ? -3.407 1.057 21.004 1.00 89.06 257 SER A O 1
ATOM 1952 N N . PHE A 1 258 ? -1.692 0.008 19.981 1.00 89.50 258 PHE A N 1
ATOM 1953 C CA . PHE A 1 258 ? -1.308 -0.864 21.094 1.00 89.50 258 PHE A CA 1
ATOM 1954 C C . PHE A 1 258 ? 0.100 -0.566 21.615 1.00 89.50 258 PHE A C 1
ATOM 1956 O O . PHE A 1 258 ? 0.628 -1.331 22.414 1.00 89.50 258 PHE A O 1
ATOM 1963 N N . ALA A 1 259 ? 0.712 0.538 21.183 1.00 87.44 259 ALA A N 1
ATOM 1964 C CA . ALA A 1 259 ? 2.009 0.948 21.693 1.00 87.44 259 ALA A CA 1
ATOM 1965 C C . ALA A 1 259 ? 1.934 1.287 23.186 1.00 87.44 259 ALA A C 1
ATOM 1967 O O . ALA A 1 259 ? 0.977 1.921 23.636 1.00 87.44 259 ALA A O 1
ATOM 1968 N N . ASP A 1 260 ? 2.981 0.950 23.938 1.00 87.75 260 ASP A N 1
ATOM 1969 C CA . ASP A 1 260 ? 3.063 1.252 25.374 1.00 87.75 260 ASP A CA 1
ATOM 1970 C C . ASP A 1 260 ? 2.931 2.761 25.647 1.00 87.75 260 ASP A C 1
ATOM 1972 O O . ASP A 1 260 ? 2.317 3.191 26.622 1.00 87.75 260 ASP A O 1
ATOM 1976 N N . ALA A 1 261 ? 3.443 3.583 24.727 1.00 88.69 261 ALA A N 1
ATOM 1977 C CA . ALA A 1 261 ? 3.397 5.040 24.804 1.00 88.69 261 ALA A CA 1
ATOM 1978 C C . ALA A 1 261 ? 2.039 5.660 24.403 1.00 88.69 261 ALA A C 1
ATOM 1980 O O . ALA A 1 261 ? 1.913 6.882 24.415 1.00 88.69 261 ALA A O 1
ATOM 1981 N N . ALA A 1 262 ? 1.018 4.864 24.060 1.00 89.56 262 ALA A N 1
ATOM 1982 C CA . ALA A 1 262 ? -0.276 5.370 23.583 1.00 89.56 262 ALA A CA 1
ATOM 1983 C C . ALA A 1 262 ? -1.133 6.059 24.669 1.00 89.56 262 ALA A C 1
ATOM 1985 O O . ALA A 1 262 ? -2.188 6.611 24.356 1.00 89.56 262 ALA A O 1
ATOM 1986 N N . GLY A 1 263 ? -0.691 6.052 25.934 1.00 92.75 263 GLY A N 1
ATOM 1987 C CA . GLY A 1 263 ? -1.402 6.684 27.052 1.00 92.75 263 GLY A CA 1
ATOM 1988 C C . GLY A 1 263 ? -2.412 5.766 27.747 1.00 92.75 263 GLY A C 1
ATOM 1989 O O . GLY A 1 263 ? -3.458 6.231 28.204 1.00 92.75 263 GLY A O 1
ATOM 1990 N N . TRP A 1 264 ? -2.103 4.468 27.825 1.00 94.44 264 TRP A N 1
ATOM 1991 C CA . TRP A 1 264 ? -2.985 3.434 28.375 1.00 94.44 264 TRP A CA 1
ATOM 1992 C C . TRP A 1 264 ? -3.481 3.716 29.793 1.00 94.44 264 TRP A C 1
ATOM 1994 O O . TRP A 1 264 ? -4.654 3.482 30.058 1.00 94.44 264 TRP A O 1
ATOM 2004 N N . ASP A 1 265 ? -2.654 4.269 30.682 1.00 96.56 265 ASP A N 1
ATOM 2005 C CA . ASP A 1 265 ? -3.064 4.549 32.067 1.00 96.56 265 ASP A CA 1
ATOM 2006 C C . ASP A 1 265 ? -4.241 5.532 32.134 1.00 96.56 265 ASP A C 1
ATOM 2008 O O . ASP A 1 265 ? -5.260 5.263 32.774 1.00 96.56 265 ASP A O 1
ATOM 2012 N N . ALA A 1 266 ? -4.136 6.657 31.420 1.00 96.06 266 ALA A N 1
ATOM 2013 C CA . ALA A 1 266 ? -5.190 7.667 31.373 1.00 96.06 266 ALA A CA 1
ATOM 2014 C C . ALA A 1 266 ? -6.451 7.136 30.675 1.00 96.06 266 ALA A C 1
ATOM 2016 O O . ALA A 1 266 ? -7.571 7.408 31.111 1.00 96.06 266 ALA A O 1
ATOM 2017 N N . PHE A 1 267 ? -6.273 6.356 29.608 1.00 96.88 267 PHE A N 1
ATOM 2018 C CA . PHE A 1 267 ? -7.378 5.726 28.898 1.00 96.88 267 PHE A CA 1
ATOM 2019 C C . PHE A 1 267 ? -8.118 4.703 29.771 1.00 96.88 267 PHE A C 1
ATOM 2021 O O . PHE A 1 267 ? -9.343 4.751 29.860 1.00 96.88 267 PHE A O 1
ATOM 2028 N N . ASN A 1 268 ? -7.393 3.830 30.471 1.00 97.12 268 ASN A N 1
ATOM 2029 C CA . ASN A 1 268 ? -7.971 2.831 31.366 1.00 97.12 268 ASN A CA 1
ATOM 2030 C C . ASN A 1 268 ? -8.738 3.497 32.515 1.00 97.12 268 ASN A C 1
ATOM 2032 O O . ASN A 1 268 ? -9.878 3.117 32.775 1.00 97.12 268 ASN A O 1
ATOM 2036 N N . ALA A 1 269 ? -8.192 4.559 33.118 1.00 97.62 269 ALA A N 1
ATOM 2037 C CA . ALA A 1 269 ? -8.907 5.344 34.126 1.00 97.62 269 ALA A CA 1
ATOM 2038 C C . ALA A 1 269 ? -10.214 5.955 33.576 1.00 97.62 269 ALA A C 1
ATOM 2040 O O . ALA A 1 269 ? -11.237 5.974 34.265 1.00 97.62 269 ALA A O 1
ATOM 2041 N N . ALA A 1 270 ? -10.221 6.416 32.318 1.00 96.12 270 ALA A N 1
ATOM 2042 C CA . ALA A 1 270 ? -11.431 6.917 31.665 1.00 96.12 270 ALA A CA 1
ATOM 2043 C C . ALA A 1 270 ? -12.464 5.806 31.393 1.00 96.12 270 ALA A C 1
ATOM 2045 O O . ALA A 1 270 ? -13.662 6.033 31.584 1.00 96.12 270 ALA A O 1
ATOM 2046 N N . VAL A 1 271 ? -12.019 4.611 30.985 1.00 96.50 271 VAL A N 1
ATOM 2047 C CA . VAL A 1 271 ? -12.877 3.425 30.805 1.00 96.50 271 VAL A CA 1
ATOM 2048 C C . VAL A 1 271 ? -13.511 3.016 32.135 1.00 96.50 271 VAL A C 1
ATOM 2050 O O . VAL A 1 271 ? -14.723 2.806 32.201 1.00 96.50 271 VAL A O 1
ATOM 2053 N N . GLU A 1 272 ? -12.718 2.946 33.204 1.00 96.94 272 GLU A N 1
ATOM 2054 C CA . GLU A 1 272 ? -13.186 2.613 34.553 1.00 96.94 272 GLU A CA 1
ATOM 2055 C C . GLU A 1 272 ? -14.190 3.648 35.073 1.00 96.94 272 GLU A C 1
ATOM 2057 O O . GLU A 1 272 ? -15.265 3.281 35.554 1.00 96.94 272 GLU A O 1
ATOM 2062 N N . GLY A 1 273 ? -13.899 4.940 34.890 1.00 96.25 273 GLY A N 1
ATOM 2063 C CA . GLY A 1 273 ? -14.793 6.035 35.275 1.00 96.25 273 GLY A CA 1
ATOM 2064 C C . GLY A 1 273 ? -16.133 6.042 34.528 1.00 96.25 273 GLY A C 1
ATOM 2065 O O . GLY A 1 273 ? -17.125 6.547 35.051 1.00 96.25 273 GLY A O 1
ATOM 2066 N N . GLN A 1 274 ? -16.195 5.448 33.332 1.00 95.06 274 GLN A N 1
ATOM 2067 C CA . GLN A 1 274 ? -17.403 5.367 32.501 1.00 95.06 274 GLN A CA 1
ATOM 2068 C C . GLN A 1 274 ? -18.028 3.962 32.468 1.00 95.06 274 GLN A C 1
ATOM 2070 O O . GLN A 1 274 ? -18.951 3.716 31.689 1.00 95.06 274 GLN A O 1
ATOM 2075 N N . VAL A 1 275 ? -17.587 3.030 33.324 1.00 94.69 275 VAL A N 1
ATOM 2076 C CA . VAL A 1 275 ? -17.977 1.611 33.242 1.00 94.69 275 VAL 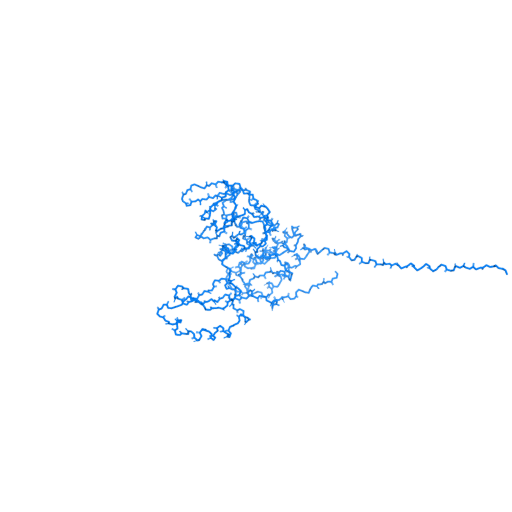A CA 1
ATOM 2077 C C . VAL A 1 275 ? -19.494 1.393 33.276 1.00 94.69 275 VAL A C 1
ATOM 2079 O O . VAL A 1 275 ? -20.009 0.529 32.566 1.00 94.69 275 VAL A O 1
ATOM 2082 N N . ALA A 1 276 ? -20.233 2.193 34.052 1.00 93.75 276 ALA A N 1
ATOM 2083 C CA . ALA A 1 276 ? 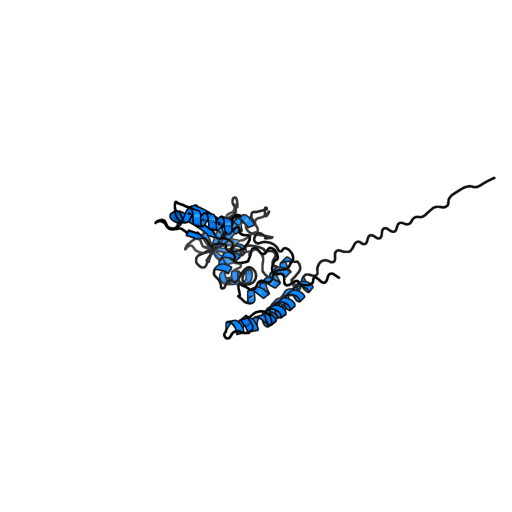-21.690 2.106 34.126 1.00 93.75 276 ALA A CA 1
ATOM 2084 C C . ALA A 1 276 ? -22.362 2.502 32.800 1.00 93.75 276 ALA A C 1
ATOM 2086 O O . ALA A 1 276 ? -23.307 1.843 32.372 1.00 93.75 276 ALA A O 1
ATOM 2087 N N . GLN A 1 277 ? -21.849 3.536 32.125 1.00 91.25 277 GLN A N 1
ATOM 2088 C CA . GLN A 1 277 ? -22.339 3.976 30.818 1.00 91.25 277 GLN A CA 1
ATOM 2089 C C . GLN A 1 277 ? -21.992 2.956 29.727 1.00 91.25 277 GLN A C 1
ATOM 2091 O O . GLN A 1 277 ? -22.854 2.603 28.924 1.00 91.25 277 GLN A O 1
ATOM 2096 N N . LEU A 1 278 ? -20.763 2.427 29.736 1.00 94.12 278 LEU A N 1
ATOM 2097 C CA . LEU A 1 278 ? -20.307 1.402 28.788 1.00 94.12 278 LEU A CA 1
ATOM 2098 C C . LEU A 1 278 ? -21.096 0.088 28.918 1.00 94.12 278 LEU A C 1
ATOM 2100 O O . LEU A 1 278 ? -21.359 -0.577 27.917 1.00 94.12 278 LEU A O 1
ATOM 2104 N N . ARG A 1 279 ? -21.504 -0.273 30.143 1.00 94.31 279 ARG A N 1
ATOM 2105 C CA . ARG A 1 279 ? -22.359 -1.438 30.444 1.00 94.31 279 ARG A CA 1
ATOM 2106 C C . ARG A 1 279 ? -23.859 -1.146 30.343 1.00 94.31 279 ARG A C 1
ATOM 2108 O O . ARG A 1 279 ? -24.665 -2.028 30.634 1.00 94.31 279 ARG A O 1
ATOM 2115 N N . GLY A 1 280 ? -24.239 0.074 29.966 1.00 92.62 280 GLY A N 1
ATOM 2116 C CA . GLY A 1 280 ? -25.633 0.464 29.796 1.00 92.62 280 GLY A CA 1
ATOM 2117 C C . GLY A 1 280 ? -26.344 -0.348 28.702 1.00 92.62 280 GLY A C 1
ATOM 2118 O O . GLY A 1 280 ? -25.703 -1.031 27.902 1.00 92.62 280 GLY A O 1
ATOM 2119 N N . PRO A 1 281 ? -27.681 -0.251 28.604 1.00 92.25 281 PRO A N 1
ATOM 2120 C CA . PRO A 1 281 ? -28.486 -1.088 27.708 1.00 92.25 281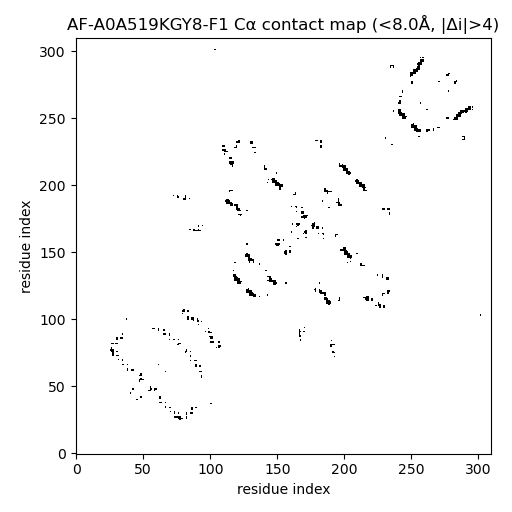 PRO A CA 1
ATOM 2121 C C . PRO A 1 281 ? -28.195 -0.884 26.211 1.00 92.25 281 PRO A C 1
ATOM 2123 O O . PRO A 1 281 ? -28.538 -1.741 25.403 1.00 92.25 281 PRO A O 1
ATOM 2126 N N . GLN A 1 282 ? -27.562 0.230 25.825 1.00 88.81 282 GLN A N 1
ATOM 2127 C CA . GLN A 1 282 ? -27.135 0.485 24.442 1.00 88.81 282 GLN A CA 1
ATOM 2128 C C . GLN A 1 282 ? -25.775 -0.157 24.094 1.00 88.81 282 GLN A C 1
ATOM 2130 O O . GLN A 1 282 ? -25.391 -0.191 22.921 1.00 88.81 282 GLN A O 1
ATOM 2135 N N . GLY A 1 283 ? -25.045 -0.665 25.095 1.00 91.88 283 GLY A N 1
ATOM 2136 C CA . GLY A 1 283 ? -23.669 -1.142 24.962 1.00 91.88 283 GLY A CA 1
ATOM 2137 C C . GLY A 1 283 ? -22.717 -0.064 24.435 1.00 91.88 283 GLY A C 1
ATOM 2138 O O . GLY A 1 283 ? -23.018 1.126 24.457 1.00 91.88 283 GLY A O 1
ATOM 2139 N N . PHE A 1 284 ? -21.577 -0.486 23.892 1.00 96.25 284 PHE A N 1
ATOM 2140 C CA . PHE A 1 284 ? -20.586 0.401 23.273 1.00 96.25 284 PHE A CA 1
ATOM 2141 C C . PHE A 1 284 ? -20.066 -0.190 21.958 1.00 96.25 284 PHE A C 1
ATOM 2143 O O . PHE A 1 284 ? -20.320 -1.361 21.657 1.00 96.25 284 PHE A O 1
ATOM 2150 N N . VAL A 1 285 ? -19.389 0.624 21.152 1.00 96.44 285 VAL A N 1
ATOM 2151 C CA . VAL A 1 285 ? -18.625 0.179 19.977 1.00 96.44 285 VAL A CA 1
ATOM 2152 C C . VAL A 1 285 ? -17.147 0.170 20.344 1.00 96.44 285 VAL A C 1
ATOM 2154 O O . VAL A 1 285 ? -16.645 1.180 20.821 1.00 96.44 285 VAL A O 1
ATOM 2157 N N . MET A 1 286 ? -16.460 -0.951 20.118 1.00 95.06 286 MET A N 1
ATOM 2158 C CA . MET A 1 286 ? -14.997 -1.007 20.145 1.00 95.06 286 MET A CA 1
ATOM 2159 C C . MET A 1 286 ? -14.485 -0.791 18.723 1.00 95.06 286 MET A C 1
ATOM 2161 O O . MET A 1 286 ? -14.739 -1.623 17.850 1.00 95.06 286 MET A O 1
ATOM 2165 N N . ASP A 1 287 ? -13.784 0.309 18.482 1.00 93.62 287 ASP A N 1
ATOM 2166 C CA . ASP A 1 287 ? -13.234 0.628 17.170 1.00 93.62 287 ASP A CA 1
ATOM 2167 C C . ASP A 1 287 ? -11.734 0.380 17.132 1.00 93.62 287 ASP A C 1
ATOM 2169 O O . ASP A 1 287 ? -10.934 1.154 17.656 1.00 93.62 287 ASP A O 1
ATOM 2173 N N . LEU A 1 288 ? -11.388 -0.730 16.484 1.00 92.06 288 LEU A N 1
ATOM 2174 C CA . LEU A 1 288 ? -10.018 -1.181 16.262 1.00 92.06 288 LEU A CA 1
ATOM 2175 C C . LEU A 1 288 ? -9.523 -0.850 14.848 1.00 92.06 288 LEU A C 1
ATOM 2177 O O . LEU A 1 288 ? -8.468 -1.336 14.430 1.00 92.06 288 LEU A O 1
ATOM 2181 N N . ARG A 1 289 ? -10.283 -0.086 14.050 1.00 88.19 289 ARG A N 1
ATOM 2182 C CA . ARG A 1 289 ? -9.870 0.240 12.679 1.00 88.19 289 ARG A CA 1
ATOM 2183 C C . ARG A 1 289 ? -8.615 1.099 12.709 1.00 88.19 289 ARG A C 1
ATOM 2185 O O . ARG A 1 289 ? -8.463 1.976 13.548 1.00 88.19 289 ARG A O 1
ATOM 2192 N N . GLY A 1 290 ? -7.706 0.834 11.776 1.00 82.62 290 GLY A N 1
ATOM 2193 C CA . GLY A 1 290 ? -6.416 1.520 11.730 1.00 82.62 290 GLY A CA 1
ATOM 2194 C C . GLY A 1 290 ? -5.478 1.169 12.887 1.00 82.62 290 GLY A C 1
ATOM 2195 O O . GLY A 1 290 ? -4.362 1.679 12.898 1.00 82.62 290 GLY A O 1
ATOM 2196 N N . SER A 1 291 ? -5.884 0.288 13.813 1.00 81.38 291 SER A N 1
ATOM 2197 C CA . SER A 1 291 ? -4.987 -0.189 14.857 1.00 81.38 291 SER A CA 1
ATOM 2198 C C . SER A 1 291 ? -3.844 -0.987 14.249 1.00 81.38 291 SER A C 1
ATOM 2200 O O . SER A 1 291 ? -4.033 -1.894 13.435 1.00 81.38 291 SER A O 1
ATOM 2202 N N . ALA A 1 292 ? -2.630 -0.628 14.638 1.00 67.12 292 ALA A N 1
ATOM 2203 C CA . ALA A 1 292 ? -1.449 -1.410 14.349 1.00 67.12 292 ALA A CA 1
ATOM 2204 C C . ALA A 1 292 ? -0.854 -1.843 15.683 1.00 67.12 292 ALA A C 1
ATOM 2206 O O . ALA A 1 292 ? -0.576 -1.006 16.537 1.00 67.12 292 ALA A O 1
ATOM 2207 N N . SER A 1 293 ? -0.656 -3.150 15.865 1.00 53.72 293 SER A N 1
ATOM 2208 C CA . SER A 1 293 ? -0.151 -3.684 17.131 1.00 53.72 293 SER A CA 1
ATOM 2209 C C . SER A 1 293 ? 1.249 -3.163 17.480 1.00 53.72 293 SER A C 1
ATOM 2211 O O . SER A 1 293 ? 1.575 -3.075 18.655 1.00 53.72 293 SER A O 1
ATOM 2213 N N . ILE A 1 294 ? 2.081 -2.825 16.477 1.00 46.81 294 ILE A N 1
ATOM 2214 C CA . ILE A 1 294 ? 3.514 -2.491 16.657 1.00 46.81 294 ILE A CA 1
ATOM 2215 C C . ILE A 1 294 ? 4.016 -1.389 15.680 1.00 46.81 294 ILE A C 1
ATOM 2217 O O . ILE A 1 294 ? 5.201 -1.061 15.657 1.00 46.81 294 ILE A O 1
ATOM 2221 N N . ARG A 1 295 ? 3.167 -0.773 14.834 1.00 44.28 295 ARG A N 1
ATOM 2222 C CA . ARG A 1 295 ? 3.668 0.202 13.827 1.00 44.28 295 ARG A CA 1
ATOM 2223 C C . ARG A 1 295 ? 3.987 1.601 14.362 1.00 44.28 295 ARG A C 1
ATOM 2225 O O . ARG A 1 295 ? 4.518 2.396 13.592 1.00 44.28 295 ARG A O 1
ATOM 2232 N N . ASP A 1 296 ? 3.822 1.863 15.656 1.00 37.78 296 ASP A N 1
ATOM 2233 C CA . ASP A 1 296 ? 4.488 2.998 16.311 1.00 37.78 296 ASP A CA 1
ATOM 2234 C C . ASP A 1 296 ? 5.960 2.644 16.578 1.00 37.78 296 ASP A C 1
ATOM 2236 O O . ASP A 1 296 ? 6.436 2.580 17.711 1.00 37.78 296 ASP A O 1
ATOM 2240 N N . ARG A 1 297 ? 6.718 2.376 15.508 1.00 35.12 297 ARG A N 1
ATOM 2241 C CA . ARG A 1 297 ? 8.173 2.272 15.605 1.00 35.12 297 ARG A CA 1
ATOM 2242 C C . ARG A 1 297 ? 8.757 3.675 15.718 1.00 35.12 297 ARG A C 1
ATOM 2244 O O . ARG A 1 297 ? 9.294 4.219 14.759 1.00 35.12 297 ARG A O 1
ATOM 2251 N N . VAL A 1 298 ? 8.805 4.180 16.945 1.00 30.28 298 VAL A N 1
ATOM 2252 C CA . VAL A 1 298 ? 10.059 4.780 17.403 1.00 30.28 298 VAL A CA 1
ATOM 2253 C C . VAL A 1 298 ? 11.074 3.636 17.462 1.00 30.28 298 VAL A C 1
ATOM 2255 O O . VAL A 1 298 ? 11.082 2.858 18.403 1.00 30.28 298 VAL A O 1
ATOM 2258 N N . SER A 1 299 ? 11.864 3.474 16.398 1.00 32.34 299 SER A N 1
ATOM 2259 C CA . SER A 1 299 ? 13.234 2.926 16.387 1.00 32.34 299 SER A CA 1
ATOM 2260 C C . SER A 1 299 ? 13.597 1.673 17.232 1.00 32.34 299 SER A C 1
ATOM 2262 O O . SER A 1 299 ? 14.776 1.489 17.532 1.00 32.34 299 SER A O 1
ATOM 2264 N N . ALA A 1 300 ? 12.669 0.795 17.623 1.00 28.36 300 ALA A N 1
ATOM 2265 C CA . ALA A 1 300 ? 12.956 -0.178 18.692 1.00 28.36 300 ALA A CA 1
ATOM 2266 C C . ALA A 1 300 ? 13.403 -1.587 18.255 1.00 28.36 300 ALA A C 1
ATOM 2268 O O . ALA A 1 300 ? 13.798 -2.369 19.105 1.00 28.36 300 ALA A O 1
ATOM 2269 N N . TYR A 1 301 ? 13.428 -1.924 16.963 1.00 27.77 301 TYR A N 1
ATOM 2270 C CA . TYR A 1 301 ? 14.105 -3.145 16.485 1.00 27.77 301 TYR A CA 1
ATOM 2271 C C . TYR A 1 301 ? 14.706 -2.899 15.101 1.00 27.77 301 TYR A C 1
ATOM 2273 O O . TYR A 1 301 ? 14.234 -3.392 14.076 1.00 27.77 301 TYR A O 1
ATOM 2281 N N . GLN A 1 302 ? 15.730 -2.050 15.071 1.00 34.09 302 GLN A N 1
ATOM 2282 C CA . GLN A 1 302 ? 16.745 -2.125 14.032 1.00 34.09 302 GLN A CA 1
ATOM 2283 C C . GLN A 1 302 ? 17.586 -3.360 14.361 1.00 34.09 302 GLN A C 1
ATOM 2285 O O . GLN A 1 302 ? 18.314 -3.353 15.354 1.00 34.09 302 GLN A O 1
ATOM 2290 N N . ALA A 1 303 ? 17.539 -4.399 13.524 1.00 33.06 303 ALA A N 1
ATOM 2291 C CA . ALA A 1 303 ? 18.782 -5.116 13.278 1.00 33.06 303 ALA A CA 1
ATOM 2292 C C . ALA A 1 303 ? 19.760 -4.015 12.856 1.00 33.06 303 ALA A C 1
ATOM 2294 O O . ALA A 1 303 ? 19.548 -3.353 11.838 1.00 33.06 303 ALA A O 1
ATOM 2295 N N . ARG A 1 304 ? 20.701 -3.665 13.740 1.00 32.03 304 ARG A N 1
ATOM 2296 C CA . ARG A 1 304 ? 21.710 -2.650 13.454 1.00 32.03 304 ARG A CA 1
ATOM 2297 C C . ARG A 1 304 ? 22.532 -3.200 12.302 1.00 32.03 304 ARG A C 1
ATOM 2299 O O . ARG A 1 304 ? 23.491 -3.922 12.532 1.00 32.03 304 ARG A O 1
ATOM 2306 N N . LEU A 1 305 ? 22.136 -2.854 11.083 1.00 40.38 305 LEU A N 1
ATOM 2307 C CA . LEU A 1 305 ? 23.003 -2.879 9.923 1.00 40.38 305 LEU A CA 1
ATOM 2308 C C . LEU A 1 305 ? 24.195 -1.995 10.308 1.00 40.38 305 LEU A C 1
ATOM 2310 O O . LEU A 1 305 ? 23.991 -0.795 10.532 1.00 40.38 305 LEU A O 1
ATOM 2314 N N . PRO A 1 306 ? 25.418 -2.527 10.475 1.00 30.69 306 PRO A N 1
ATOM 2315 C CA . PRO A 1 306 ? 26.567 -1.656 10.578 1.00 30.69 306 PRO A CA 1
ATOM 2316 C C . PRO A 1 306 ? 26.679 -0.953 9.227 1.00 30.69 306 PRO A C 1
ATOM 2318 O O . PRO A 1 306 ? 27.090 -1.547 8.232 1.00 30.69 306 PRO A O 1
ATOM 2321 N N . ALA A 1 307 ? 26.275 0.316 9.186 1.00 33.75 307 ALA A N 1
ATOM 2322 C CA . ALA A 1 307 ? 26.653 1.211 8.114 1.00 33.75 307 ALA A CA 1
ATOM 2323 C C . ALA A 1 307 ? 28.183 1.277 8.130 1.00 33.75 307 ALA A C 1
ATOM 2325 O O . ALA A 1 307 ? 28.784 1.965 8.957 1.00 33.75 307 ALA A O 1
ATOM 2326 N N . VAL A 1 308 ? 28.825 0.507 7.254 1.00 29.44 308 VAL A N 1
ATOM 2327 C CA . VAL A 1 308 ? 30.241 0.685 6.962 1.00 29.44 308 VAL A CA 1
ATOM 2328 C C . VAL A 1 308 ? 30.331 1.958 6.132 1.00 29.44 308 VAL A C 1
ATOM 2330 O O . VAL A 1 308 ? 30.266 1.933 4.910 1.00 29.44 308 VAL A O 1
ATOM 2333 N N . ALA A 1 309 ? 30.427 3.089 6.825 1.00 31.47 309 ALA A N 1
ATOM 2334 C CA . ALA A 1 309 ? 30.960 4.304 6.244 1.00 31.47 309 ALA A CA 1
ATOM 2335 C C . ALA A 1 309 ? 32.461 4.082 6.014 1.00 31.47 309 ALA A C 1
ATOM 2337 O O . ALA A 1 309 ? 33.238 4.011 6.971 1.00 31.47 309 ALA A O 1
ATOM 2338 N N . ARG A 1 310 ? 32.852 3.935 4.749 1.00 33.38 310 ARG A N 1
ATOM 2339 C CA . ARG A 1 310 ? 34.191 4.247 4.246 1.00 33.38 310 ARG A CA 1
ATOM 2340 C C . ARG A 1 310 ? 34.061 4.893 2.881 1.00 33.38 310 ARG A C 1
ATOM 2342 O O . ARG A 1 310 ? 33.284 4.351 2.068 1.00 33.38 310 ARG A O 1
#

Foldseek 3Di:
DDDDDDDDPPPPPPPPPPPVVPPDPPLLVVLLVLLVVLLVCCVVPPCLCVDDDDLNVQQVVLSVVLSVVLNVCSVLDDDPQLSLLSQLLSQLSSVDPPTHDGDPDDYDDLLDFPFFQQWFFFQDPNFTFTLDHHPPDDDPQDDDGGWTWQDFPPHGLVVLCCQAQDSRQAPPVDPVRRRQRRRLSQTHRVHSRGDGGTQWIWIHRPPDDTDIGGGDTDPPDDPCSSVVNNCSRAPADDPLQFDWDADPNAIETHHQEQDPPSCVVVRVVVCVVCVCRCPDPRHHHYDHGNYDHPVPDPPDDPPPPPPPDD

Solvent-accessible surface area (backbone atoms only — not comparable to full-atom values): 18168 Å² total; per-residue (Å²): 133,89,84,85,89,79,88,80,80,81,77,78,76,77,78,76,77,76,72,69,71,77,74,74,78,58,32,32,63,49,40,52,52,53,50,53,48,52,42,55,50,46,72,75,68,46,66,55,68,78,46,89,60,66,70,16,51,55,42,54,53,37,50,60,52,36,46,53,58,44,58,70,50,33,81,68,29,82,38,72,54,31,26,40,42,48,40,28,33,44,30,40,68,62,74,41,94,88,53,78,49,73,66,94,62,91,67,79,56,97,50,59,60,82,40,36,51,48,52,27,27,19,52,52,97,94,37,45,23,27,50,30,62,50,86,88,75,81,72,93,66,63,85,52,72,66,22,29,54,55,26,38,70,90,33,53,35,69,62,45,43,46,69,56,32,42,30,60,61,25,47,67,92,38,69,67,25,33,37,70,29,26,44,52,71,44,30,11,69,70,49,77,90,38,78,49,53,55,58,30,35,24,39,20,58,78,92,47,78,64,44,79,29,68,49,56,64,43,75,83,78,59,88,64,54,48,40,51,43,39,53,61,49,35,79,68,68,65,96,68,36,53,48,78,49,74,56,96,86,30,42,36,37,37,43,30,51,60,46,84,86,55,48,56,70,64,46,50,54,53,50,62,76,38,42,70,61,48,68,31,98,83,34,60,45,80,41,56,68,62,43,39,75,68,74,79,63,74,81,78,79,66,81,77,72,78,78,79,84,127

Sequence (310 aa):
MSRTLSFAAVAAVALSLTAGAAVAQDFRALARQDLQMAHDELAANHPAPAIPGQASTDFRAWLDTGLSESLALANRVNSGDSHAYLLRFYGAGFRDSNISLTPSFEGLGPYFGTAWPGYTTGWRDGKYVVTYVKPGLRGSNIPRVGDTVVSCNATPIEEFARAKLDRWEGDLNTEAGRVTSAPYLLWNRNNPFVNGVPSTCEFQTGNRRARALTIAPALPLAAGELEAAYRATVYMPGPTPLSIETVNGRPWVNVHSFADAAGWDAFNAAVEGQVAQLRGPQGFVMDLRGSASIRDRVSAYQARLPAVAR

pLDDT: mean 86.66, std 18.78, range [27.77, 98.69]